Protein AF-A0A0K8W371-F1 (afdb_monomer_lite)

Organism: Bactrocera latifrons (NCBI:txid174628)

Radius of gyration: 23.88 Å; chains: 1; bounding box: 62×44×71 Å

Structure (mmCIF, N/CA/C/O backbone):
data_AF-A0A0K8W371-F1
#
_entry.id   AF-A0A0K8W371-F1
#
loop_
_atom_site.group_PDB
_atom_site.id
_atom_site.type_symbol
_atom_site.label_atom_id
_atom_site.label_alt_id
_atom_site.label_comp_id
_atom_site.label_asym_id
_atom_site.label_entity_id
_atom_site.label_seq_id
_atom_site.pdbx_PDB_ins_code
_atom_site.Cartn_x
_atom_site.Cartn_y
_atom_site.Cartn_z
_atom_site.occupancy
_atom_site.B_iso_or_equiv
_atom_site.auth_seq_id
_atom_site.auth_comp_id
_atom_site.auth_asym_id
_atom_site.auth_atom_id
_atom_site.pdbx_PDB_model_num
ATOM 1 N N . MET A 1 1 ? -18.571 3.397 -15.428 1.00 27.30 1 MET A N 1
ATOM 2 C CA . MET A 1 1 ? -18.554 1.939 -15.175 1.00 27.30 1 MET A CA 1
ATOM 3 C C . MET A 1 1 ? -18.492 1.695 -13.673 1.00 27.30 1 MET A C 1
ATOM 5 O O . MET A 1 1 ? -17.439 1.838 -13.066 1.00 27.30 1 MET A O 1
ATOM 9 N N . ALA A 1 2 ? -19.648 1.418 -13.071 1.00 28.61 2 ALA A N 1
ATOM 10 C CA . ALA A 1 2 ? -19.851 1.257 -11.632 1.00 28.61 2 ALA A CA 1
ATOM 11 C C . ALA A 1 2 ? -19.547 -0.184 -11.177 1.00 28.61 2 ALA A C 1
ATOM 13 O O . ALA A 1 2 ? -20.441 -0.927 -10.785 1.00 28.61 2 ALA A O 1
ATOM 14 N N . ALA A 1 3 ? -18.279 -0.590 -11.252 1.00 31.94 3 ALA A N 1
ATOM 15 C CA . ALA A 1 3 ? -17.817 -1.897 -10.788 1.00 31.94 3 ALA A CA 1
ATOM 16 C C . ALA A 1 3 ? -16.758 -1.704 -9.698 1.00 31.94 3 ALA A C 1
ATOM 18 O O . ALA A 1 3 ? -15.566 -1.605 -9.974 1.00 31.94 3 ALA A O 1
ATOM 19 N N . GLY A 1 4 ? -17.209 -1.613 -8.446 1.00 33.97 4 GLY A N 1
ATOM 20 C CA . GLY A 1 4 ? -16.297 -1.485 -7.314 1.00 33.97 4 GLY A CA 1
ATOM 21 C C . GLY A 1 4 ? -16.951 -1.077 -6.001 1.00 33.97 4 GLY A C 1
ATOM 22 O O . GLY A 1 4 ? -16.475 -0.146 -5.365 1.00 33.97 4 GLY A O 1
ATOM 23 N N . ARG A 1 5 ? -18.011 -1.762 -5.543 1.00 39.91 5 ARG A N 1
ATOM 24 C CA . ARG A 1 5 ? -18.272 -1.755 -4.091 1.00 39.91 5 ARG A CA 1
ATOM 25 C C . ARG A 1 5 ? -17.060 -2.428 -3.441 1.00 39.91 5 ARG A C 1
ATOM 27 O O . ARG A 1 5 ? -16.762 -3.579 -3.791 1.00 39.91 5 ARG A O 1
ATOM 34 N N . SER A 1 6 ? -16.327 -1.710 -2.586 1.00 56.12 6 SER A N 1
ATOM 35 C CA . SER A 1 6 ? -15.177 -2.266 -1.868 1.00 56.12 6 SER A CA 1
ATOM 36 C C . SER A 1 6 ? -15.594 -3.562 -1.162 1.00 56.12 6 SER A C 1
ATOM 38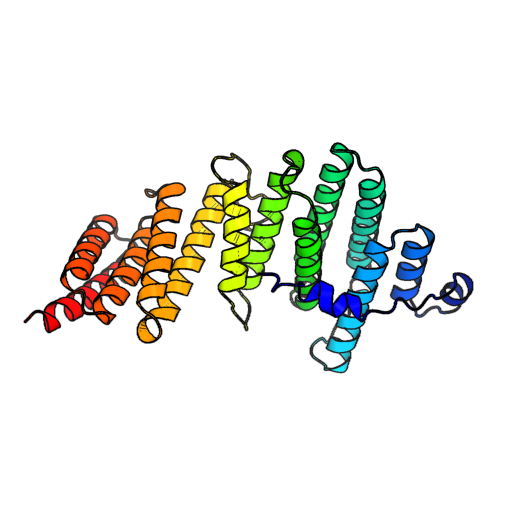 O O . SER A 1 6 ? -16.759 -3.745 -0.804 1.00 56.12 6 SER A O 1
ATOM 40 N N . TYR A 1 7 ? -14.678 -4.523 -1.063 1.00 52.94 7 TYR A N 1
ATOM 41 C CA . TYR A 1 7 ? -14.936 -5.820 -0.426 1.00 52.94 7 TYR A CA 1
ATOM 42 C C . TYR A 1 7 ? -15.496 -5.642 0.997 1.00 52.94 7 TYR A C 1
ATOM 44 O O . TYR A 1 7 ? -16.513 -6.243 1.328 1.00 52.94 7 TYR A O 1
ATOM 52 N N . LEU A 1 8 ? -14.936 -4.695 1.755 1.00 51.19 8 LEU A N 1
ATOM 53 C CA . LEU A 1 8 ? -15.447 -4.259 3.055 1.00 51.19 8 LEU A CA 1
ATOM 54 C C . LEU A 1 8 ? -16.883 -3.743 2.997 1.00 51.19 8 LEU A C 1
ATOM 56 O O . LEU A 1 8 ? -17.720 -4.244 3.733 1.00 51.19 8 LEU A O 1
ATOM 60 N N . LYS A 1 9 ? -17.222 -2.825 2.081 1.00 53.97 9 LYS A N 1
ATOM 61 C CA . LYS A 1 9 ? -18.610 -2.348 1.916 1.00 53.97 9 LYS A CA 1
ATOM 62 C C . LYS A 1 9 ? -19.600 -3.473 1.608 1.00 53.97 9 LYS A C 1
ATOM 64 O O . LYS A 1 9 ? -20.775 -3.343 1.930 1.00 53.97 9 LYS A O 1
ATOM 69 N N . ARG A 1 10 ? -19.157 -4.552 0.952 1.00 58.44 10 ARG A N 1
ATOM 70 C CA . ARG A 1 10 ? -19.988 -5.738 0.689 1.00 58.44 10 ARG A CA 1
ATOM 71 C C . ARG A 1 10 ? -20.135 -6.633 1.914 1.00 58.44 10 ARG A C 1
ATOM 73 O O . ARG A 1 10 ? -21.238 -7.105 2.147 1.00 58.44 10 ARG A O 1
ATOM 80 N N . ILE A 1 11 ? -19.073 -6.834 2.692 1.00 55.97 11 ILE A N 1
ATOM 81 C CA . ILE A 1 11 ? -19.144 -7.639 3.919 1.00 55.97 11 ILE A CA 1
ATOM 82 C C . ILE A 1 11 ? -19.924 -6.908 5.007 1.00 55.97 11 ILE A C 1
ATOM 84 O O . ILE A 1 11 ? -20.834 -7.480 5.589 1.00 55.97 11 ILE A O 1
ATOM 88 N N . MET A 1 12 ? -19.651 -5.620 5.210 1.00 52.22 12 MET A N 1
ATOM 89 C CA . MET A 1 12 ? -20.368 -4.782 6.172 1.00 52.22 12 MET A CA 1
ATOM 90 C C . MET A 1 12 ? -21.857 -4.616 5.849 1.00 52.22 12 MET A C 1
ATOM 92 O O . MET A 1 12 ? -22.620 -4.243 6.729 1.00 52.22 12 MET A O 1
ATOM 96 N N . ALA A 1 13 ? -22.286 -4.872 4.608 1.00 50.56 13 ALA A N 1
ATOM 97 C CA . ALA A 1 13 ? -23.703 -4.865 4.247 1.00 50.56 13 ALA A CA 1
ATOM 98 C C . ALA A 1 13 ? -24.471 -6.088 4.785 1.00 50.56 13 ALA A C 1
ATOM 100 O O . ALA A 1 13 ? -25.695 -6.048 4.806 1.00 50.56 13 ALA A O 1
ATOM 101 N N . GLY A 1 14 ? -23.766 -7.150 5.195 1.00 44.97 14 GLY A N 1
ATOM 102 C CA . GLY A 1 14 ? -24.330 -8.333 5.852 1.00 44.97 14 GLY A CA 1
ATOM 103 C C . GLY A 1 14 ? -23.980 -8.443 7.339 1.00 44.97 14 GLY A C 1
ATOM 104 O O . GLY A 1 14 ? -24.267 -9.472 7.939 1.00 44.97 14 GLY A O 1
ATOM 105 N N . VAL A 1 15 ? -23.338 -7.423 7.922 1.00 45.19 15 VAL A N 1
ATOM 106 C CA . VAL A 1 15 ? -23.138 -7.331 9.375 1.00 45.19 15 VAL A CA 1
ATOM 107 C C . VAL A 1 15 ? -24.387 -6.670 9.952 1.00 45.19 15 VAL A C 1
ATOM 109 O O . VAL A 1 15 ? -24.558 -5.453 9.848 1.00 45.19 15 VAL A O 1
ATOM 112 N N . GLU A 1 16 ? -25.290 -7.483 10.491 1.00 40.91 16 GLU A N 1
ATOM 113 C CA . GLU A 1 16 ? -26.382 -6.998 11.331 1.00 40.91 16 GLU A CA 1
ATOM 114 C C . GLU A 1 16 ? -25.801 -6.662 12.703 1.00 40.91 16 GLU A C 1
ATOM 116 O O . GLU A 1 16 ? -25.202 -7.520 13.344 1.00 40.91 16 GLU A O 1
ATOM 121 N N . ILE A 1 17 ? -25.941 -5.399 13.120 1.00 42.75 17 ILE A N 1
ATOM 122 C CA . ILE A 1 17 ? -25.607 -5.009 14.489 1.00 42.75 17 ILE A CA 1
ATOM 123 C C . ILE A 1 17 ? -26.724 -5.548 15.367 1.00 42.75 17 ILE A C 1
ATOM 125 O O . ILE A 1 17 ? -27.808 -4.956 15.417 1.00 42.75 17 ILE A O 1
ATOM 129 N N . ASP A 1 18 ? -26.476 -6.652 16.060 1.00 42.47 18 ASP A N 1
ATOM 130 C CA . ASP A 1 18 ? -27.419 -7.126 17.062 1.00 42.47 18 ASP A CA 1
ATOM 131 C C . ASP A 1 18 ? -27.450 -6.117 18.218 1.00 42.47 18 ASP A C 1
ATOM 133 O O . ASP A 1 18 ? -26.491 -5.919 18.970 1.00 42.47 18 ASP A O 1
ATOM 137 N N . HIS A 1 19 ? -28.578 -5.416 18.339 1.00 39.28 19 HIS A N 1
ATOM 138 C CA . HIS A 1 19 ? -28.808 -4.437 19.390 1.00 39.28 19 HIS A CA 1
ATOM 139 C C . HIS A 1 19 ? -28.962 -5.137 20.744 1.00 39.28 19 HIS A C 1
ATOM 141 O O . HIS A 1 19 ? -30.062 -5.512 21.147 1.00 39.28 19 HIS A O 1
ATOM 147 N N . MET A 1 20 ? -27.868 -5.261 21.492 1.00 36.62 20 MET A N 1
ATOM 148 C CA . MET A 1 20 ? -27.936 -5.611 22.907 1.00 36.62 20 MET A CA 1
ATOM 149 C C . MET A 1 20 ? -28.223 -4.367 23.752 1.00 36.62 20 MET A C 1
ATOM 151 O O . MET A 1 20 ? -27.572 -3.329 23.632 1.00 36.62 20 MET A O 1
ATOM 155 N N . THR A 1 21 ? -29.216 -4.464 24.632 1.00 41.75 21 THR A N 1
ATOM 156 C CA . THR A 1 21 ? -29.550 -3.382 25.568 1.00 41.75 21 THR A CA 1
ATOM 157 C C . THR A 1 21 ? -28.470 -3.238 26.647 1.00 41.75 21 THR A C 1
ATOM 159 O O . THR A 1 21 ? -27.865 -4.220 27.080 1.00 41.75 21 THR A O 1
ATOM 162 N N . LEU A 1 22 ? -28.270 -2.014 27.153 1.00 39.16 22 LEU A N 1
ATOM 163 C CA . LEU A 1 22 ? -27.292 -1.673 28.206 1.00 39.16 22 LEU A CA 1
ATOM 164 C C . LEU A 1 22 ? -27.401 -2.570 29.463 1.00 39.16 22 LEU A C 1
ATOM 166 O O . LEU A 1 22 ? -26.441 -2.753 30.209 1.00 39.16 22 LEU A O 1
ATOM 170 N N . THR A 1 23 ? -28.589 -3.125 29.706 1.00 41.75 23 THR A N 1
ATOM 171 C CA . THR A 1 23 ? -28.909 -4.015 30.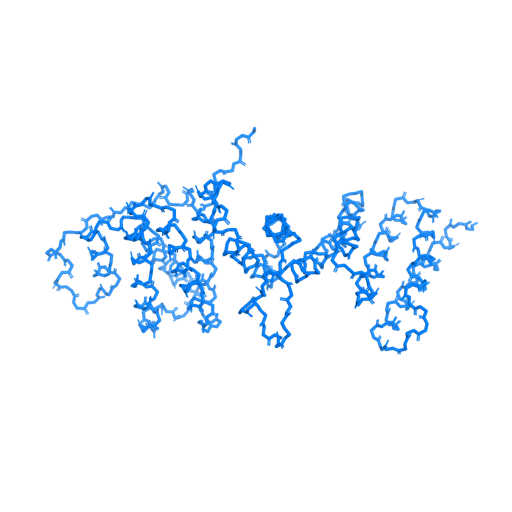829 1.00 41.75 23 THR A CA 1
ATOM 172 C C . THR A 1 23 ? -28.401 -5.444 30.618 1.00 41.75 23 THR A C 1
ATOM 174 O O . THR A 1 23 ? -28.095 -6.128 31.594 1.00 41.75 23 THR A O 1
ATOM 177 N N . GLN A 1 24 ? -28.294 -5.896 29.366 1.00 42.38 24 GLN A N 1
ATOM 178 C CA . GLN A 1 24 ? -27.771 -7.216 29.000 1.00 42.38 24 GLN A CA 1
ATOM 179 C C . GLN A 1 24 ? -26.237 -7.233 29.078 1.00 42.38 24 GLN A C 1
ATOM 181 O O . GLN A 1 24 ? -25.680 -8.134 29.697 1.00 42.38 24 GLN A O 1
ATOM 186 N N . ALA A 1 25 ? -25.572 -6.168 28.615 1.00 41.94 25 ALA A N 1
ATOM 187 C CA . ALA A 1 25 ? -24.108 -6.033 28.640 1.00 41.94 25 ALA A CA 1
ATOM 188 C C . ALA A 1 25 ? -23.485 -5.962 30.053 1.00 41.94 25 ALA A C 1
ATOM 190 O O . ALA A 1 25 ? -22.296 -6.209 30.232 1.00 41.94 25 ALA A O 1
ATOM 191 N N . LYS A 1 26 ? -24.273 -5.618 31.083 1.00 42.12 26 LYS A N 1
ATOM 192 C CA . LYS A 1 26 ? -23.803 -5.499 32.478 1.00 42.12 26 LYS A CA 1
ATOM 193 C C . LYS A 1 26 ? -23.801 -6.820 33.261 1.00 42.12 26 LYS A C 1
ATOM 195 O O . LYS A 1 26 ? -23.332 -6.828 34.396 1.00 42.12 26 LYS A O 1
ATOM 200 N N . ARG A 1 27 ? -24.354 -7.913 32.717 1.00 41.41 27 ARG A N 1
ATOM 201 C CA . ARG A 1 27 ? -24.611 -9.156 33.477 1.00 41.41 27 ARG A CA 1
ATOM 202 C C . ARG A 1 27 ? -23.575 -10.268 33.266 1.00 41.41 27 ARG A C 1
ATOM 204 O O . ARG A 1 27 ? -23.561 -11.205 34.060 1.00 41.41 27 ARG A O 1
ATOM 211 N N . GLY A 1 28 ? -22.690 -10.167 32.273 1.00 41.59 28 GLY A N 1
ATOM 212 C CA . GLY A 1 28 ? -21.680 -11.188 31.978 1.00 41.59 28 GLY A CA 1
ATOM 213 C C . GLY A 1 28 ? -20.246 -10.722 32.240 1.00 41.59 28 GLY A C 1
ATOM 214 O O . GLY A 1 28 ? -19.685 -9.941 31.479 1.00 41.59 28 GLY A O 1
ATOM 215 N N . HIS A 1 29 ? -19.569 -11.282 33.248 1.00 41.16 29 HIS A N 1
ATOM 216 C CA . HIS A 1 29 ? -18.115 -11.125 33.456 1.00 41.16 29 HIS A CA 1
ATOM 217 C C . HIS A 1 29 ? -17.243 -11.819 32.367 1.00 41.16 29 HIS A C 1
ATOM 219 O O . HIS A 1 29 ? -16.083 -12.145 32.612 1.00 41.16 29 HIS A O 1
ATOM 225 N N . HIS A 1 30 ? -17.774 -12.046 31.158 1.00 47.75 30 HIS A N 1
ATOM 226 C CA . HIS A 1 30 ? -17.126 -12.752 30.041 1.00 47.75 30 HIS A CA 1
ATOM 227 C C . HIS A 1 30 ? -17.022 -11.940 28.737 1.00 47.75 30 HIS A C 1
ATOM 229 O O . HIS A 1 30 ? -16.524 -12.443 27.733 1.00 47.75 30 HIS A O 1
ATOM 235 N N . GLU A 1 31 ? -17.452 -10.680 28.717 1.00 70.44 31 GLU A N 1
ATOM 236 C CA . GLU A 1 31 ? -17.869 -10.056 27.457 1.00 70.44 31 GLU A CA 1
ATOM 237 C C . GLU A 1 31 ? -17.147 -8.731 27.171 1.00 70.44 31 GLU A C 1
ATOM 239 O O . GLU A 1 31 ? -17.780 -7.726 26.865 1.00 70.44 31 GLU A O 1
ATOM 244 N N . LEU A 1 32 ? -15.805 -8.705 27.238 1.00 77.00 32 LEU A N 1
ATOM 245 C CA . LEU A 1 32 ? -15.022 -7.487 26.951 1.00 77.00 32 LEU A CA 1
ATOM 246 C C . LEU A 1 32 ? -15.431 -6.843 25.617 1.00 77.00 32 LEU A C 1
ATOM 248 O O . LEU A 1 32 ? -15.651 -5.639 25.566 1.00 77.00 32 LEU A O 1
ATOM 252 N N . TYR A 1 33 ? -15.570 -7.629 24.546 1.00 83.69 33 TYR A N 1
ATOM 253 C CA . TYR A 1 33 ? -15.990 -7.091 23.253 1.00 83.69 33 TYR A CA 1
ATOM 254 C C . TYR A 1 33 ? -17.424 -6.555 23.263 1.00 83.69 33 TYR A C 1
ATOM 256 O O . TYR A 1 33 ? -17.664 -5.497 22.694 1.00 83.69 33 TYR A O 1
ATOM 264 N N . GLN A 1 34 ? -18.373 -7.223 23.924 1.00 81.44 34 GLN A N 1
ATOM 265 C CA . GLN A 1 34 ? -19.757 -6.737 23.943 1.00 81.44 34 GLN A CA 1
ATOM 266 C C . GLN A 1 34 ? -19.914 -5.500 24.834 1.00 81.44 34 GLN A C 1
ATOM 268 O O . GLN A 1 34 ? -20.692 -4.608 24.501 1.00 81.44 34 GLN A O 1
ATOM 273 N N . ALA A 1 35 ? -19.149 -5.405 25.925 1.00 82.31 35 ALA A N 1
ATOM 274 C CA . ALA A 1 35 ? -19.091 -4.213 26.765 1.00 82.31 35 ALA A CA 1
ATOM 275 C C . ALA A 1 35 ? -18.567 -3.005 25.971 1.00 82.31 35 ALA A C 1
ATOM 277 O O . ALA A 1 35 ? -19.217 -1.963 25.949 1.00 82.31 35 ALA A O 1
ATOM 278 N N . LEU A 1 36 ? -17.451 -3.179 25.251 1.00 85.31 36 LEU A N 1
ATOM 279 C CA . LEU A 1 36 ? -16.878 -2.143 24.384 1.00 85.31 36 LEU A CA 1
ATOM 280 C C . LEU A 1 36 ? -17.832 -1.755 23.242 1.00 85.31 36 LEU A C 1
ATOM 282 O O . LEU A 1 36 ? -18.015 -0.576 22.956 1.00 85.31 36 LEU A O 1
ATOM 286 N N . LEU A 1 37 ? -18.495 -2.727 22.611 1.00 87.31 37 LEU A N 1
ATOM 287 C CA . LEU A 1 37 ? -19.481 -2.451 21.563 1.00 87.31 37 LEU A CA 1
ATOM 288 C C . LEU A 1 37 ? -20.683 -1.660 22.106 1.00 87.31 37 LEU A C 1
ATOM 290 O O . LEU A 1 37 ? -21.123 -0.692 21.487 1.00 87.31 37 LEU A O 1
ATOM 294 N N . SER A 1 38 ? -21.186 -2.038 23.284 1.00 82.00 38 SER A N 1
ATOM 295 C CA . SER A 1 38 ? -22.310 -1.359 23.941 1.00 82.00 38 SER A CA 1
ATOM 296 C C . SER A 1 38 ? -21.969 0.084 24.308 1.00 82.00 38 SER A C 1
ATOM 298 O O . SER A 1 38 ? -22.810 0.971 24.167 1.00 82.00 38 SER A O 1
ATOM 300 N N . GLU A 1 39 ? -20.738 0.331 24.751 1.00 86.06 39 GLU A N 1
ATOM 301 C CA . GLU A 1 39 ? -20.244 1.670 25.061 1.00 86.06 39 GLU A CA 1
ATOM 302 C C . GLU A 1 39 ? -20.171 2.553 23.803 1.00 86.06 39 GLU A C 1
ATOM 304 O O . GLU A 1 39 ? -20.701 3.665 23.820 1.00 86.06 39 GLU A O 1
ATOM 309 N N . LEU A 1 40 ? -19.644 2.047 22.678 1.00 88.75 40 LEU A N 1
ATOM 310 C CA . LEU A 1 40 ? -19.653 2.783 21.401 1.00 88.75 40 LEU A CA 1
ATOM 311 C C . LEU A 1 40 ? -21.070 3.158 20.967 1.00 88.75 40 LEU A C 1
ATOM 313 O O . LEU A 1 40 ? -21.302 4.290 20.542 1.00 88.75 40 LEU A O 1
ATOM 317 N N . CYS A 1 41 ? -22.019 2.230 21.084 1.00 86.12 41 CYS A N 1
ATOM 318 C CA . CYS A 1 41 ? -23.419 2.485 20.758 1.00 86.12 41 CYS A CA 1
ATOM 319 C C . CYS A 1 41 ? -24.033 3.550 21.678 1.00 86.12 41 CYS A C 1
ATOM 321 O O . CYS A 1 41 ? -24.728 4.443 21.193 1.00 86.12 41 CYS A O 1
ATOM 323 N N . PHE A 1 42 ? -23.752 3.497 22.984 1.00 83.06 42 PHE A N 1
ATOM 324 C CA . PHE A 1 42 ? -24.250 4.475 23.955 1.00 83.06 42 PHE A CA 1
ATOM 325 C C . PHE A 1 42 ? -23.701 5.886 23.699 1.00 83.06 42 PHE A C 1
ATOM 327 O O . PHE A 1 42 ? -24.448 6.861 23.750 1.00 83.06 42 PHE A O 1
ATOM 334 N N . GLU A 1 43 ? -22.422 6.002 23.341 1.00 84.50 43 GLU A N 1
ATOM 335 C CA . GLU A 1 43 ? -21.794 7.271 22.946 1.00 84.50 43 GLU A CA 1
ATOM 336 C C . GLU A 1 43 ? -22.157 7.705 21.503 1.00 84.50 43 GLU A C 1
ATOM 338 O O . GLU A 1 43 ? -21.685 8.724 20.982 1.00 84.50 43 GLU A O 1
ATOM 343 N N . GLY A 1 44 ? -23.007 6.932 20.820 1.00 85.56 44 GLY A N 1
ATOM 344 C CA . GLY A 1 44 ? -23.470 7.185 19.458 1.00 85.56 44 GLY A CA 1
ATOM 345 C C . GLY A 1 44 ? -22.384 7.028 18.389 1.00 85.56 44 GLY A C 1
ATOM 346 O O . GLY A 1 44 ? -22.521 7.580 17.294 1.00 85.56 44 GLY A O 1
ATOM 347 N N . CYS A 1 45 ? -21.271 6.359 18.683 1.00 89.94 45 CYS A N 1
ATOM 348 C CA . CYS A 1 45 ? -20.157 6.074 17.771 1.00 89.94 45 CYS A CA 1
ATOM 349 C C . CYS A 1 45 ? -20.458 4.847 16.896 1.00 89.94 45 CYS A C 1
ATOM 351 O O . CYS A 1 45 ? -19.808 3.803 16.976 1.00 89.94 45 CYS A O 1
ATOM 353 N N . MET A 1 46 ? -21.497 4.970 16.066 1.00 89.38 46 MET A N 1
ATOM 354 C CA . MET A 1 46 ? -22.041 3.862 15.275 1.00 89.38 46 MET A CA 1
ATOM 355 C C . MET A 1 46 ? -21.090 3.380 14.176 1.00 89.38 46 MET A C 1
ATOM 357 O O . MET A 1 46 ? -21.168 2.223 13.763 1.00 89.38 46 MET A O 1
ATOM 361 N N . THR A 1 47 ? -20.205 4.243 13.672 1.00 88.31 47 THR A N 1
ATOM 362 C CA . THR A 1 47 ? -19.248 3.860 12.623 1.00 88.31 47 THR A CA 1
ATOM 363 C C . THR A 1 47 ? -18.173 2.948 13.206 1.00 88.31 47 THR A C 1
ATOM 365 O O . THR A 1 47 ? -17.911 1.874 12.663 1.00 88.31 47 THR A O 1
ATOM 368 N N . CYS A 1 48 ? -17.593 3.340 14.340 1.00 90.31 48 CYS A N 1
ATOM 369 C CA . CYS A 1 48 ? -16.649 2.529 15.095 1.00 90.31 48 CYS A CA 1
ATOM 370 C C . CYS A 1 48 ? -17.300 1.238 15.570 1.00 90.31 48 CYS A C 1
ATOM 372 O O . CYS A 1 48 ? -16.673 0.196 15.431 1.00 90.31 48 CYS A O 1
ATOM 374 N N . ALA A 1 49 ? -18.549 1.279 16.052 1.00 88.12 49 ALA A N 1
ATOM 375 C CA . ALA A 1 49 ? -19.273 0.080 16.472 1.00 88.12 49 ALA A CA 1
ATOM 376 C C . ALA A 1 49 ? -19.345 -0.961 15.341 1.00 88.12 49 ALA A C 1
ATOM 378 O O . ALA A 1 49 ? -18.923 -2.098 15.530 1.00 88.12 49 ALA A O 1
ATOM 379 N N . LYS A 1 50 ? -19.753 -0.547 14.132 1.00 89.31 50 LYS A N 1
ATOM 380 C CA . LYS A 1 50 ? -19.810 -1.426 12.947 1.00 89.31 50 LYS A CA 1
ATOM 381 C C . LYS A 1 50 ? -18.460 -2.037 12.586 1.00 89.31 50 LYS A C 1
ATOM 383 O O . LYS A 1 50 ? -18.367 -3.228 12.302 1.00 89.31 50 LYS A O 1
ATOM 388 N N . TYR A 1 51 ? -17.408 -1.221 12.552 1.00 91.12 51 TYR A N 1
ATOM 389 C CA . TYR A 1 51 ? -16.066 -1.708 12.227 1.00 91.12 51 TYR A CA 1
ATOM 390 C C . TYR A 1 51 ? -15.497 -2.615 13.322 1.00 91.12 51 TYR A C 1
ATOM 392 O O . TYR A 1 51 ? -14.804 -3.583 13.017 1.00 91.12 51 TYR A O 1
ATOM 400 N N . PHE A 1 52 ? -15.799 -2.323 14.585 1.00 91.19 52 PHE A N 1
ATOM 401 C CA . PHE A 1 52 ? -15.388 -3.135 15.721 1.00 91.19 52 PHE A CA 1
ATOM 402 C C . PHE A 1 52 ? -16.075 -4.501 15.704 1.00 91.19 52 PHE A C 1
ATOM 404 O O . PHE A 1 52 ? -15.405 -5.523 15.825 1.00 91.19 52 PHE A O 1
ATOM 411 N N . GLU A 1 53 ? -17.383 -4.532 15.467 1.00 87.75 53 GLU A N 1
ATOM 412 C CA . GLU A 1 53 ? -18.145 -5.767 15.301 1.00 87.75 53 GLU A CA 1
ATOM 413 C C . GLU A 1 53 ? -17.627 -6.601 14.126 1.00 87.75 53 GLU A C 1
ATOM 415 O O . GLU A 1 53 ? -17.357 -7.787 14.295 1.00 87.75 53 GLU A O 1
ATOM 420 N N . TYR A 1 54 ? -17.356 -5.972 12.977 1.00 89.19 54 TYR A N 1
ATOM 421 C CA . TYR A 1 54 ? -16.705 -6.638 11.847 1.00 89.19 54 TYR A CA 1
ATOM 422 C C . TYR A 1 54 ? -15.385 -7.325 12.254 1.00 89.19 54 TYR A C 1
ATOM 424 O O . TYR A 1 54 ? -15.174 -8.491 11.917 1.00 89.19 54 TYR A O 1
ATOM 432 N N . LEU A 1 55 ? -14.516 -6.645 13.014 1.00 91.31 55 LEU A N 1
ATOM 433 C CA . LEU A 1 55 ? -13.246 -7.219 13.482 1.00 91.31 55 LEU A CA 1
ATOM 434 C C . LEU A 1 55 ? -13.459 -8.396 14.444 1.00 91.31 55 LEU A C 1
ATOM 436 O O . LEU A 1 55 ? -12.708 -9.370 14.391 1.00 91.31 55 LEU A O 1
ATOM 440 N N . VAL A 1 56 ? -14.480 -8.331 15.302 1.00 88.94 56 VAL A N 1
ATOM 441 C CA . VAL A 1 56 ? -14.848 -9.426 16.213 1.00 88.94 56 VAL A CA 1
ATOM 442 C C . VAL A 1 56 ? -15.382 -10.630 15.432 1.00 88.94 56 VAL A C 1
ATOM 444 O O . VAL A 1 56 ? -14.981 -11.764 15.704 1.00 88.94 56 VAL A O 1
ATOM 447 N N . CYS A 1 57 ? -16.242 -10.409 14.436 1.00 88.19 57 CYS A N 1
ATOM 448 C CA . CYS A 1 57 ? -16.745 -11.460 13.552 1.00 88.19 57 CYS A CA 1
ATOM 449 C C . CYS A 1 57 ? -15.610 -12.131 12.768 1.00 88.19 57 CYS A C 1
ATOM 451 O O . CYS A 1 57 ? -15.545 -13.360 12.717 1.00 88.19 57 CYS A O 1
ATOM 453 N N . GLU A 1 58 ? -14.689 -11.344 12.206 1.00 88.31 58 GLU A N 1
ATOM 454 C CA . GLU A 1 58 ? -13.524 -11.868 11.489 1.00 88.31 58 GLU A CA 1
ATOM 455 C C . GLU A 1 58 ? -12.597 -12.664 12.420 1.00 88.31 58 GLU A C 1
ATOM 457 O O . GLU A 1 58 ? -12.170 -13.764 12.064 1.00 88.31 58 GLU A O 1
ATOM 462 N N . GLU A 1 59 ? -12.343 -12.178 13.639 1.00 91.44 59 GLU A N 1
ATOM 463 C CA . GLU A 1 59 ? -11.582 -12.923 14.647 1.00 91.44 59 GLU A CA 1
ATOM 464 C C . GLU A 1 59 ? -12.229 -14.275 14.963 1.00 91.44 59 GLU A C 1
ATOM 466 O O . GLU A 1 59 ? -11.544 -15.299 15.005 1.00 91.44 59 GLU A O 1
ATOM 471 N N . ASN A 1 60 ? -13.544 -14.282 15.193 1.00 88.69 60 ASN A N 1
ATOM 472 C CA . ASN A 1 60 ? -14.289 -15.495 15.512 1.00 88.69 60 ASN A CA 1
ATOM 473 C C . ASN A 1 60 ? -14.208 -16.512 14.370 1.00 88.69 60 ASN A C 1
ATOM 475 O O . ASN A 1 60 ? -13.932 -17.682 14.633 1.00 88.69 60 ASN A O 1
ATOM 479 N N . ALA A 1 61 ? -14.375 -16.074 13.120 1.00 88.56 61 ALA A N 1
ATOM 480 C CA . ALA A 1 61 ? -14.237 -16.936 11.949 1.00 88.56 61 ALA A CA 1
ATOM 481 C C . ALA A 1 61 ? -12.820 -17.525 11.847 1.00 88.56 61 ALA A C 1
ATOM 483 O O . ALA A 1 61 ? -12.653 -18.743 11.808 1.00 88.56 61 ALA A O 1
ATOM 484 N N . LEU A 1 62 ? -11.784 -16.680 11.916 1.00 90.56 62 LEU A N 1
ATOM 485 C CA . LEU A 1 62 ? -10.387 -17.119 11.838 1.00 90.56 62 LEU A CA 1
ATOM 486 C C . LEU A 1 62 ? -9.995 -18.063 12.981 1.00 90.56 62 LEU A C 1
ATOM 488 O O . LEU A 1 62 ? -9.153 -18.947 12.797 1.00 90.56 62 LEU A O 1
ATOM 492 N N . PHE A 1 63 ? -10.560 -17.864 14.172 1.00 89.38 63 PHE A N 1
ATOM 493 C CA . PHE A 1 63 ? -10.310 -18.719 15.327 1.00 89.38 63 PHE A CA 1
ATOM 494 C C . PHE A 1 63 ? -10.996 -20.080 15.173 1.00 89.38 63 PHE A C 1
ATOM 496 O O . PHE A 1 63 ? -10.363 -21.109 15.413 1.00 89.38 63 PHE A O 1
ATOM 503 N N . ASN A 1 64 ? -12.255 -20.093 14.730 1.00 90.19 64 ASN A N 1
ATOM 504 C CA . ASN A 1 64 ? -13.019 -21.319 14.490 1.00 90.19 64 ASN A CA 1
ATOM 505 C C . ASN A 1 64 ? -12.377 -22.174 13.386 1.00 90.19 64 ASN A C 1
ATOM 507 O O . ASN A 1 64 ? -12.222 -23.384 13.555 1.00 90.19 64 ASN A O 1
ATOM 511 N N . ASP A 1 65 ? -11.889 -21.527 12.327 1.00 91.81 65 ASP A N 1
ATOM 512 C CA . ASP A 1 65 ? -11.161 -22.161 11.222 1.00 91.81 65 ASP A CA 1
ATOM 513 C C . ASP A 1 65 ? -9.699 -22.505 11.573 1.00 91.81 65 ASP A C 1
ATOM 515 O O . ASP A 1 65 ? -8.955 -23.039 10.748 1.00 91.81 65 ASP A O 1
ATOM 519 N N . LYS A 1 66 ? -9.261 -22.219 12.809 1.00 90.06 66 LYS A N 1
ATOM 520 C CA . LYS A 1 66 ? -7.907 -22.483 13.334 1.00 90.06 66 LYS A CA 1
ATOM 521 C C . LYS A 1 66 ? -6.780 -21.771 12.570 1.00 90.06 66 LYS A C 1
ATOM 523 O O . LYS A 1 66 ? -5.615 -22.162 12.690 1.00 90.06 66 LYS A O 1
ATOM 528 N N . PHE A 1 67 ? -7.086 -20.698 11.839 1.00 87.38 67 PHE A N 1
ATOM 529 C CA . PHE A 1 67 ? -6.081 -19.830 11.213 1.00 87.38 67 PHE A CA 1
ATOM 530 C C . PHE A 1 67 ? -5.304 -19.006 12.242 1.00 87.38 67 PHE A C 1
ATOM 532 O O . PHE A 1 67 ? -4.135 -18.683 12.019 1.00 87.38 67 PHE A O 1
ATOM 539 N N . ILE A 1 68 ? -5.928 -18.686 13.379 1.00 89.62 68 ILE A N 1
ATOM 540 C CA . ILE A 1 68 ? -5.298 -17.951 14.479 1.00 89.62 68 ILE A CA 1
ATOM 541 C C . ILE A 1 68 ? -5.365 -18.754 15.779 1.00 89.62 68 ILE A C 1
ATOM 543 O O . ILE A 1 68 ? -6.313 -19.487 16.036 1.00 89.62 68 ILE A O 1
ATOM 547 N N . LYS A 1 69 ? -4.338 -18.602 16.622 1.00 88.12 69 LYS A N 1
ATOM 548 C CA . LYS A 1 69 ? -4.253 -19.254 17.946 1.00 88.12 69 LYS A CA 1
ATOM 549 C C . LYS A 1 69 ? -4.480 -18.291 19.110 1.00 88.12 69 LYS A C 1
ATOM 551 O O . LYS A 1 69 ? -4.719 -18.724 20.231 1.00 88.12 69 LYS A O 1
ATOM 556 N N . LYS A 1 70 ? -4.341 -16.987 18.860 1.00 88.56 70 LYS A N 1
ATOM 557 C CA . LYS A 1 70 ? -4.437 -15.920 19.858 1.00 88.56 70 LYS A CA 1
ATOM 558 C C . LYS A 1 70 ? -5.450 -14.891 19.385 1.00 88.56 70 LYS A C 1
ATOM 560 O O . LYS A 1 70 ? -5.440 -14.518 18.216 1.00 88.56 70 LYS A O 1
ATOM 565 N N . ARG A 1 71 ? -6.278 -14.439 20.318 1.00 88.88 71 ARG A N 1
ATOM 566 C CA . ARG A 1 71 ? -7.286 -13.397 20.122 1.00 88.88 71 ARG A CA 1
ATOM 567 C C . ARG A 1 71 ? -6.779 -12.054 20.649 1.00 88.88 71 ARG A C 1
ATOM 569 O O . ARG A 1 71 ? -5.918 -12.028 21.530 1.00 88.88 71 ARG A O 1
ATOM 576 N N . MET A 1 72 ? -7.299 -10.949 20.132 1.00 87.75 72 MET A N 1
ATOM 577 C CA . MET A 1 72 ? -6.910 -9.576 20.457 1.00 87.75 72 MET A CA 1
ATOM 578 C C . MET A 1 72 ? -7.130 -9.229 21.923 1.00 87.75 72 MET A C 1
ATOM 580 O O . MET A 1 72 ? -6.338 -8.479 22.486 1.00 87.75 72 MET A O 1
ATOM 584 N N . TRP A 1 73 ? -8.117 -9.826 22.592 1.00 85.00 73 TRP A N 1
ATOM 585 C CA . TRP A 1 73 ? -8.293 -9.646 24.037 1.00 85.00 73 TRP A CA 1
ATOM 586 C C . TRP A 1 73 ? -7.094 -10.142 24.870 1.00 85.00 73 TRP A C 1
ATOM 588 O O . TRP A 1 73 ? -6.896 -9.663 25.986 1.00 85.00 73 TRP A O 1
ATOM 598 N N . ALA A 1 74 ? -6.228 -11.010 24.322 1.00 85.88 74 ALA A N 1
ATOM 599 C CA . ALA A 1 74 ? -4.948 -11.368 24.947 1.00 85.88 74 ALA A CA 1
ATOM 600 C C . ALA A 1 74 ? -3.942 -10.195 24.979 1.00 85.88 74 ALA A C 1
ATOM 602 O O . ALA A 1 74 ? -2.970 -10.227 25.733 1.00 85.88 74 ALA A O 1
ATOM 603 N N . LYS A 1 75 ? -4.170 -9.154 24.170 1.00 87.44 75 LYS A N 1
ATOM 604 C CA . LYS A 1 75 ? -3.448 -7.875 24.133 1.00 87.44 75 LYS A CA 1
ATOM 605 C C . LYS A 1 75 ? -4.367 -6.737 24.581 1.00 87.44 75 LYS A C 1
ATOM 607 O O . LYS A 1 75 ? -4.612 -5.773 23.861 1.00 87.44 75 LYS A O 1
ATOM 612 N N . LYS A 1 76 ? -4.906 -6.880 25.798 1.00 82.56 76 LYS A N 1
ATOM 613 C CA . LYS A 1 76 ? -5.919 -5.980 26.371 1.00 82.56 76 LYS A CA 1
ATOM 614 C C . LYS A 1 76 ? -5.497 -4.508 26.349 1.00 82.56 76 LYS A C 1
ATOM 616 O O . LYS A 1 76 ? -6.314 -3.656 26.021 1.00 82.56 76 LYS A O 1
ATOM 621 N N . THR A 1 77 ? -4.243 -4.199 26.675 1.00 85.31 77 THR A N 1
ATOM 622 C CA . THR A 1 77 ? -3.751 -2.814 26.724 1.00 85.31 77 THR A CA 1
ATOM 623 C C . THR A 1 77 ? -3.777 -2.156 25.347 1.00 85.31 77 THR A C 1
ATOM 625 O O . THR A 1 77 ? -4.247 -1.031 25.205 1.00 85.31 77 THR A O 1
ATOM 628 N N . GLU A 1 78 ? -3.287 -2.847 24.323 1.00 88.81 78 GLU A N 1
ATOM 629 C CA . GLU A 1 78 ? -3.261 -2.365 22.945 1.00 88.81 78 GLU A CA 1
ATOM 630 C C . GLU A 1 78 ? -4.676 -2.283 22.360 1.00 88.81 78 GLU A C 1
ATOM 632 O O . GLU A 1 78 ? -5.005 -1.291 21.713 1.00 88.81 78 GLU A O 1
ATOM 637 N N . LEU A 1 79 ? -5.531 -3.268 22.656 1.00 88.56 79 LEU A N 1
ATOM 638 C CA . LEU A 1 79 ? -6.944 -3.274 22.274 1.00 88.56 79 LEU A CA 1
ATOM 639 C C . LEU A 1 79 ? -7.697 -2.062 22.840 1.00 88.56 79 LEU A C 1
ATOM 641 O O . LEU A 1 79 ? -8.379 -1.372 22.088 1.00 88.56 79 LEU A O 1
ATOM 645 N N . LEU A 1 80 ? -7.555 -1.776 24.138 1.00 86.38 80 LEU A N 1
ATOM 646 C CA . LEU A 1 80 ? -8.217 -0.630 24.771 1.00 86.38 80 LEU A CA 1
ATOM 647 C C . LEU A 1 80 ? -7.684 0.706 24.235 1.00 86.38 80 LEU A C 1
ATOM 649 O O . LEU A 1 80 ? -8.461 1.622 23.992 1.00 86.38 80 LEU A O 1
ATOM 653 N N . LYS A 1 81 ? -6.374 0.815 23.974 1.00 89.56 81 LYS A N 1
ATOM 654 C CA . LYS A 1 81 ? -5.795 2.016 23.349 1.00 89.56 81 LYS A CA 1
ATOM 655 C C . LYS A 1 81 ? -6.339 2.250 21.940 1.00 89.56 81 LYS A C 1
ATOM 657 O O . LYS A 1 81 ? -6.687 3.381 21.607 1.00 89.56 81 LYS A O 1
ATOM 662 N N . LEU A 1 82 ? -6.409 1.198 21.121 1.00 92.75 82 LEU A N 1
ATOM 663 C CA . LEU A 1 82 ? -7.004 1.251 19.781 1.00 92.75 82 LEU A CA 1
ATOM 664 C C . LEU A 1 82 ? -8.467 1.679 19.851 1.00 92.75 82 LEU A C 1
ATOM 666 O O . LEU A 1 82 ? -8.873 2.579 19.122 1.00 92.75 82 LEU A O 1
ATOM 670 N N . TYR A 1 83 ? -9.224 1.064 20.755 1.00 91.62 83 TYR A N 1
ATOM 671 C CA . TYR A 1 83 ? -10.627 1.366 20.988 1.00 91.62 83 TYR A CA 1
ATOM 672 C C . TYR A 1 83 ? -10.846 2.850 21.325 1.00 91.62 83 TYR A C 1
ATOM 674 O O . TYR A 1 83 ? -11.558 3.536 20.593 1.00 91.62 83 TYR A O 1
ATOM 682 N N . GLU A 1 84 ? -10.167 3.378 22.348 1.00 91.31 84 GLU A N 1
ATOM 683 C CA . GLU A 1 84 ? -10.317 4.779 22.772 1.00 91.31 84 GLU A CA 1
ATOM 684 C C . GLU A 1 84 ? -9.885 5.771 21.686 1.00 91.31 84 GLU A C 1
ATOM 686 O O . GLU A 1 84 ? -10.513 6.814 21.484 1.00 91.31 84 GLU A O 1
ATOM 691 N N . THR A 1 85 ? -8.831 5.431 20.941 1.00 93.38 85 THR A N 1
ATOM 692 C CA . THR A 1 85 ? -8.310 6.283 19.866 1.00 93.38 85 THR A CA 1
ATOM 693 C C . THR A 1 85 ? -9.294 6.346 18.694 1.00 93.38 85 THR A C 1
ATOM 695 O O . THR A 1 85 ? -9.580 7.431 18.187 1.00 93.38 85 THR A O 1
ATOM 698 N N . CYS A 1 86 ? -9.866 5.208 18.289 1.00 94.06 86 CYS A N 1
ATOM 699 C CA . CYS A 1 86 ? -10.890 5.148 17.244 1.00 94.06 86 CYS A CA 1
ATOM 700 C C . CYS A 1 86 ? -12.186 5.850 17.675 1.00 94.06 86 CYS A C 1
ATOM 702 O O . CYS A 1 86 ? -12.732 6.644 16.909 1.00 94.06 86 CYS A O 1
ATOM 704 N N . LYS A 1 87 ? -12.634 5.629 18.918 1.00 93.25 87 LYS A N 1
ATOM 705 C CA . LYS A 1 87 ? -13.799 6.307 19.506 1.00 93.25 87 LYS A CA 1
ATOM 706 C C . LYS A 1 87 ? -13.634 7.826 19.466 1.00 93.25 87 LYS A C 1
ATOM 708 O O . LYS A 1 87 ? -14.483 8.536 18.927 1.00 93.25 87 LYS A O 1
ATOM 713 N N . SER A 1 88 ? -12.485 8.315 19.931 1.00 93.44 88 SER A N 1
ATOM 714 C CA . SER A 1 88 ? -12.125 9.735 19.879 1.00 93.44 88 SER A CA 1
ATOM 715 C C . SER A 1 88 ? -12.113 10.272 18.445 1.00 93.44 88 SER A C 1
ATOM 717 O O . SER A 1 88 ? -12.602 11.373 18.194 1.00 93.44 88 SER A O 1
ATOM 719 N N . ALA A 1 89 ? -11.610 9.492 17.482 1.00 93.62 89 ALA A N 1
ATOM 720 C CA . ALA A 1 89 ? -11.567 9.892 16.078 1.00 93.62 89 ALA A CA 1
ATOM 721 C C . ALA A 1 89 ? -12.972 10.127 15.501 1.00 93.62 89 ALA A C 1
ATOM 723 O O . ALA A 1 89 ? -13.186 11.125 14.803 1.00 93.62 89 ALA A O 1
ATOM 724 N N . GLU A 1 90 ? -13.933 9.252 15.816 1.00 92.12 90 GLU A N 1
ATOM 725 C CA . GLU A 1 90 ? -15.325 9.415 15.390 1.00 92.12 90 GLU A CA 1
ATOM 726 C C . GLU A 1 90 ? -16.002 10.596 16.091 1.00 92.12 90 GLU A C 1
ATOM 728 O O . GLU A 1 90 ? -16.640 11.407 15.415 1.00 92.12 90 GLU A O 1
ATOM 733 N N . LEU A 1 91 ? -15.829 10.745 17.407 1.00 91.62 91 LEU A N 1
ATOM 734 C CA . LEU A 1 91 ? -16.383 11.877 18.157 1.00 91.62 91 LEU A CA 1
ATOM 735 C C . LEU A 1 91 ? -15.906 13.218 17.594 1.00 91.62 91 LEU A C 1
ATOM 737 O O . LEU A 1 91 ? -16.722 14.106 17.342 1.00 91.62 91 LEU A O 1
ATOM 741 N N . VAL A 1 92 ? -14.609 13.342 17.311 1.00 91.00 92 VAL A N 1
ATOM 742 C CA . VAL A 1 92 ? -14.046 14.542 16.684 1.00 91.00 92 VAL A CA 1
ATOM 743 C C . VAL A 1 92 ? -14.619 14.733 15.278 1.00 91.00 92 VAL A C 1
ATOM 745 O O . VAL A 1 92 ? -15.037 15.838 14.939 1.00 91.00 92 VAL A O 1
ATOM 748 N N . SER A 1 93 ? -14.746 13.669 14.477 1.00 88.19 93 SER A N 1
ATOM 749 C CA . SER A 1 93 ? -15.259 13.769 13.101 1.00 88.19 93 SER A CA 1
ATOM 750 C C . SER A 1 93 ? -16.687 14.333 13.017 1.00 88.19 93 SER A C 1
ATOM 752 O O . SER A 1 93 ? -17.033 15.024 12.052 1.00 88.19 93 SER A O 1
ATOM 754 N N . LYS A 1 94 ? -17.511 14.101 14.051 1.00 87.81 94 LYS A N 1
ATOM 755 C CA . LYS A 1 94 ? -18.893 14.604 14.143 1.00 87.81 94 LYS A CA 1
ATOM 756 C C . LYS A 1 94 ? -18.974 16.129 14.241 1.00 87.81 94 LYS A C 1
ATOM 758 O O . LYS A 1 94 ? -20.015 16.684 13.894 1.00 87.81 94 LYS A O 1
ATOM 763 N N . LEU A 1 95 ? -17.893 16.807 14.641 1.00 85.56 95 LEU A N 1
ATOM 764 C CA . LEU A 1 95 ? -17.827 18.273 14.705 1.00 85.56 95 LEU A CA 1
ATOM 765 C C . LEU A 1 95 ? -17.827 18.927 13.312 1.00 85.56 95 LEU A C 1
ATOM 767 O O . LEU A 1 95 ? -18.132 20.111 13.195 1.00 85.56 95 LEU A O 1
ATOM 771 N N . LYS A 1 96 ? -17.520 18.169 12.247 1.00 79.50 96 LYS A N 1
ATOM 772 C CA . LYS A 1 96 ? -17.625 18.573 10.828 1.00 79.50 96 LYS A CA 1
ATOM 773 C C . LYS A 1 96 ? -16.846 19.840 10.427 1.00 79.50 96 LYS A C 1
ATOM 775 O O . LYS A 1 96 ? -17.079 20.378 9.346 1.00 79.50 96 LYS A O 1
ATOM 780 N N . THR A 1 97 ? -15.878 20.287 11.225 1.00 78.06 97 THR A N 1
ATOM 781 C CA . THR A 1 97 ? -14.966 21.395 10.884 1.00 78.06 97 THR A CA 1
ATOM 782 C C . THR A 1 97 ? -13.729 20.893 10.131 1.00 78.06 97 THR A C 1
ATOM 784 O O . THR A 1 97 ? -13.352 19.727 10.252 1.00 78.06 97 THR A O 1
ATOM 787 N N . CYS A 1 98 ? -13.035 21.758 9.385 1.00 71.56 98 CYS A N 1
ATOM 788 C CA . CYS A 1 98 ? -11.784 21.372 8.711 1.00 71.56 98 CYS A CA 1
ATOM 789 C C . CYS A 1 98 ? -10.713 20.876 9.700 1.00 71.56 98 CYS A C 1
ATOM 791 O O . CYS A 1 98 ? -10.053 19.872 9.444 1.00 71.56 98 CYS A O 1
ATOM 793 N N . LEU A 1 99 ? -10.584 21.535 10.858 1.00 81.25 99 LEU A N 1
ATOM 794 C CA . LEU A 1 99 ? -9.665 21.117 11.922 1.00 81.25 99 LEU A CA 1
ATOM 795 C C . LEU A 1 99 ? -10.047 19.751 12.494 1.00 81.25 99 LEU A C 1
ATOM 797 O O . LEU A 1 99 ? -9.173 18.911 12.687 1.00 81.25 99 LEU A O 1
ATOM 801 N N . SER A 1 100 ? -11.347 19.495 12.681 1.00 83.00 100 SER A N 1
ATOM 802 C CA . SER A 1 100 ? -11.807 18.199 13.178 1.00 83.00 100 SER A CA 1
ATOM 803 C C . SER A 1 100 ? -11.406 17.047 12.257 1.00 83.00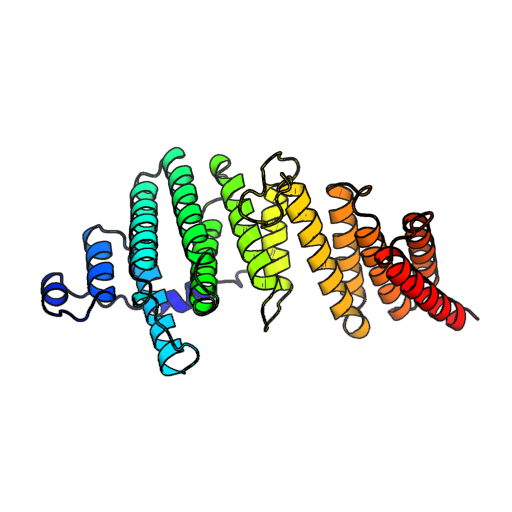 100 SER A C 1
ATOM 805 O O . SER A 1 100 ? -10.986 16.003 12.736 1.00 83.00 100 SER A O 1
ATOM 807 N N . ARG A 1 101 ? -11.418 17.247 10.933 1.00 83.12 101 ARG A N 1
ATOM 808 C CA . ARG A 1 101 ? -10.996 16.208 9.984 1.00 83.12 101 ARG A CA 1
ATOM 809 C C . ARG A 1 101 ? -9.509 15.903 10.086 1.00 83.12 101 ARG A C 1
ATOM 811 O O . ARG A 1 101 ? -9.146 14.730 10.130 1.00 83.12 101 ARG A O 1
ATOM 818 N N . LYS A 1 102 ? -8.663 16.934 10.177 1.00 86.12 102 LYS A N 1
ATOM 819 C CA . LYS A 1 102 ? -7.222 16.751 10.393 1.00 86.12 102 LYS A CA 1
ATOM 820 C C . LYS A 1 102 ? -6.971 15.938 11.665 1.00 86.12 102 LYS A C 1
ATOM 822 O O . LYS A 1 102 ? -6.287 14.921 11.604 1.00 86.12 102 LYS A O 1
ATOM 827 N N . SER A 1 103 ? -7.599 16.323 12.774 1.00 89.69 103 SER A N 1
ATOM 828 C CA . SER A 1 103 ? -7.476 15.608 14.049 1.00 89.69 103 SER A CA 1
ATOM 829 C C . SER A 1 103 ? -8.018 14.176 13.985 1.00 89.69 103 SER A C 1
ATOM 831 O O . SER A 1 103 ? -7.407 13.267 14.540 1.00 89.69 103 SER A O 1
ATOM 833 N N . THR A 1 104 ? -9.107 13.926 13.251 1.00 90.38 104 THR A N 1
ATOM 834 C CA . THR A 1 104 ? -9.588 12.562 12.982 1.00 90.38 104 THR A CA 1
ATOM 835 C C . THR A 1 104 ? -8.523 11.728 12.262 1.00 90.38 104 THR A C 1
ATOM 837 O O . THR A 1 104 ? -8.278 10.594 12.665 1.00 90.38 104 THR A O 1
ATOM 840 N N . TYR A 1 105 ? -7.843 12.267 11.244 1.00 88.25 105 TYR A N 1
ATOM 841 C CA . TYR A 1 105 ? -6.758 11.548 10.561 1.00 88.25 105 TYR A CA 1
ATOM 842 C C . TYR A 1 105 ? -5.531 11.331 11.447 1.00 88.25 105 TYR A C 1
ATOM 844 O O . TYR A 1 105 ? -4.914 10.272 11.357 1.00 88.25 105 TYR A O 1
ATOM 852 N N . GLU A 1 106 ? -5.178 12.291 12.302 1.00 90.88 106 GLU A N 1
ATOM 853 C CA . GLU A 1 106 ? -4.084 12.134 13.268 1.00 90.88 106 GLU A CA 1
ATOM 854 C C . GLU A 1 106 ? -4.379 10.973 14.226 1.00 90.88 106 GLU A C 1
ATOM 856 O O . GLU A 1 106 ? -3.531 10.100 14.411 1.00 90.88 106 GLU A O 1
ATOM 861 N N . LEU A 1 107 ? -5.606 10.897 14.750 1.00 93.25 107 LEU A N 1
ATOM 862 C CA . LEU A 1 107 ? -6.052 9.805 15.620 1.00 93.25 107 LEU A CA 1
ATOM 863 C C . LEU A 1 107 ? -6.086 8.459 14.881 1.00 93.25 107 LEU A C 1
ATOM 865 O O . LEU A 1 107 ? -5.573 7.462 15.387 1.00 93.25 107 LEU A O 1
ATOM 869 N N . ILE A 1 108 ? -6.603 8.414 13.651 1.00 91.88 108 ILE A N 1
ATOM 870 C CA . ILE A 1 108 ? -6.583 7.190 12.831 1.00 91.88 108 ILE A CA 1
ATOM 871 C C . ILE A 1 108 ? -5.142 6.737 12.551 1.00 91.88 108 ILE A C 1
ATOM 873 O O . ILE A 1 108 ? -4.841 5.543 12.598 1.00 91.88 108 ILE A O 1
ATOM 877 N N . TYR A 1 109 ? -4.228 7.671 12.290 1.00 90.69 109 TYR A N 1
ATOM 878 C CA . TYR A 1 109 ? -2.820 7.363 12.050 1.00 90.69 109 TYR A CA 1
ATOM 879 C C . TYR A 1 109 ? -2.102 6.855 13.310 1.00 90.69 109 TYR A C 1
ATOM 881 O O . TYR A 1 109 ? -1.272 5.941 13.243 1.00 90.69 109 TYR A O 1
ATOM 889 N N . GLN A 1 110 ? -2.450 7.396 14.479 1.00 91.69 110 GLN A N 1
ATOM 890 C CA . GLN A 1 110 ? -2.001 6.870 15.769 1.00 91.69 110 GLN A CA 1
ATOM 891 C C . GLN A 1 110 ? -2.525 5.449 15.993 1.00 91.69 110 GLN A C 1
ATOM 893 O O . GLN A 1 110 ? -1.743 4.558 16.331 1.00 91.69 110 GLN A O 1
ATOM 898 N N . ALA A 1 111 ? -3.807 5.199 15.715 1.00 93.12 111 ALA A N 1
ATOM 899 C CA . ALA A 1 111 ? -4.389 3.865 15.803 1.00 93.12 111 ALA A CA 1
ATOM 900 C C . ALA A 1 111 ? -3.682 2.878 14.856 1.00 93.12 111 ALA A C 1
ATOM 902 O O . ALA A 1 111 ? -3.330 1.771 15.262 1.00 93.12 111 ALA A O 1
ATOM 903 N N . LEU A 1 112 ? -3.369 3.292 13.623 1.00 91.88 112 LEU A N 1
ATOM 904 C CA . LEU A 1 112 ? -2.586 2.478 12.689 1.00 91.88 112 LEU A CA 1
ATOM 905 C C . LEU A 1 112 ? -1.212 2.121 13.261 1.00 91.88 112 LEU A C 1
ATOM 907 O O . LEU A 1 112 ? -0.762 0.982 13.145 1.00 91.88 112 LEU A O 1
ATOM 911 N N . SER A 1 113 ? -0.550 3.085 13.896 1.00 89.81 113 SER A N 1
ATOM 912 C CA . SER A 1 113 ? 0.764 2.878 14.506 1.00 89.81 113 SER A CA 1
ATOM 913 C C . SER A 1 113 ? 0.709 1.850 15.642 1.00 89.81 113 SER A C 1
ATOM 915 O O . SER A 1 113 ? 1.611 1.019 15.745 1.00 89.81 113 SER A O 1
ATOM 917 N N . ILE A 1 114 ? -0.370 1.839 16.436 1.00 91.12 114 ILE A N 1
ATOM 918 C CA . ILE A 1 114 ? -0.610 0.812 17.463 1.00 91.12 114 ILE A CA 1
ATOM 919 C C . ILE A 1 114 ? -0.865 -0.556 16.812 1.00 91.12 114 ILE A C 1
ATOM 921 O O . ILE A 1 114 ? -0.274 -1.550 17.219 1.00 91.12 114 ILE A O 1
ATOM 925 N N . ALA A 1 115 ? -1.696 -0.629 15.769 1.00 91.31 115 ALA A N 1
ATOM 926 C CA . ALA A 1 115 ? -1.975 -1.893 15.080 1.00 91.31 115 ALA A CA 1
ATOM 927 C C . ALA A 1 115 ? -0.727 -2.491 14.404 1.00 91.31 115 ALA A C 1
ATOM 929 O O . ALA A 1 115 ? -0.595 -3.711 14.310 1.00 91.31 115 ALA A O 1
ATOM 930 N N . LYS A 1 116 ? 0.199 -1.645 13.939 1.00 88.38 116 LYS A N 1
ATOM 931 C CA . LYS A 1 116 ? 1.476 -2.058 13.339 1.00 88.38 116 LYS A CA 1
ATOM 932 C C . LYS A 1 116 ? 2.520 -2.524 14.354 1.00 88.38 116 LYS A C 1
ATOM 934 O O . LYS A 1 116 ? 3.429 -3.246 13.960 1.00 88.38 116 LYS A O 1
ATOM 939 N N . SER A 1 117 ? 2.437 -2.098 15.614 1.00 89.00 117 SER A N 1
ATOM 940 C CA . SER A 1 117 ? 3.381 -2.524 16.658 1.00 89.00 117 SER A CA 1
ATOM 941 C C . SER A 1 117 ? 3.024 -3.881 17.272 1.00 89.00 117 SER A C 1
ATOM 943 O O . SER A 1 117 ? 3.788 -4.419 18.077 1.00 89.00 117 SER A O 1
ATOM 945 N N . LEU A 1 118 ? 1.875 -4.449 16.893 1.00 90.50 118 LEU A N 1
ATOM 946 C CA . LEU A 1 118 ? 1.463 -5.774 17.329 1.00 90.50 118 LEU A CA 1
ATOM 947 C C . LEU A 1 118 ? 2.404 -6.860 16.771 1.00 90.50 118 LEU A C 1
ATOM 949 O O . LEU A 1 118 ? 2.872 -6.751 15.639 1.00 90.50 118 LEU A O 1
ATOM 953 N N . PRO A 1 119 ? 2.651 -7.945 17.531 1.00 89.75 119 PRO A N 1
ATOM 954 C CA . PRO A 1 119 ? 3.431 -9.080 17.044 1.00 89.75 119 PRO A CA 1
ATOM 955 C C . PRO A 1 119 ? 2.823 -9.726 15.792 1.00 89.75 119 PRO A C 1
ATOM 957 O O . PRO A 1 119 ? 1.601 -9.754 15.650 1.00 89.75 119 PRO A O 1
ATOM 960 N N . ASP A 1 120 ? 3.651 -10.391 14.980 1.00 86.94 120 ASP A N 1
ATOM 961 C CA . ASP A 1 120 ? 3.236 -11.093 13.749 1.00 86.94 120 ASP A CA 1
ATOM 962 C C . ASP A 1 120 ? 2.075 -12.085 13.944 1.00 86.94 120 ASP A C 1
ATOM 964 O O . ASP A 1 120 ? 1.308 -12.346 13.017 1.00 86.94 120 ASP A O 1
ATOM 968 N N . SER A 1 121 ? 1.874 -12.611 15.161 1.00 88.25 121 SER A N 1
ATOM 969 C CA . SER A 1 121 ? 0.711 -13.449 15.490 1.00 88.25 121 SER A CA 1
ATOM 970 C C . SER A 1 121 ? -0.641 -12.746 15.301 1.00 88.25 121 SER A C 1
ATOM 972 O O . SER A 1 121 ? -1.667 -13.418 15.235 1.00 88.25 121 SER A O 1
ATOM 974 N N . PHE A 1 122 ? -0.646 -11.414 15.225 1.00 90.88 122 PHE A N 1
ATOM 975 C CA . PHE A 1 122 ? -1.810 -10.558 14.998 1.00 90.88 122 PHE A CA 1
ATOM 976 C C . PHE A 1 122 ? -1.798 -9.904 13.611 1.00 90.88 122 PHE A C 1
ATOM 978 O O . PHE A 1 122 ? -2.538 -8.955 13.373 1.00 90.88 122 PHE A O 1
ATOM 985 N N . HIS A 1 123 ? -1.010 -10.429 12.666 1.00 89.19 123 HIS A N 1
ATOM 986 C CA . HIS A 1 123 ? -0.957 -9.922 11.291 1.00 89.19 123 HIS A CA 1
ATOM 987 C C . HIS A 1 123 ? -2.343 -9.838 10.625 1.00 89.19 123 HIS A C 1
ATOM 989 O O . HIS A 1 123 ? -2.598 -8.929 9.836 1.00 89.19 123 HIS A O 1
ATOM 995 N N . TRP A 1 124 ? -3.255 -10.755 10.972 1.00 90.88 124 TRP A N 1
ATOM 996 C CA . TRP A 1 124 ? -4.648 -10.719 10.523 1.00 90.88 124 TRP A CA 1
ATOM 997 C C . TRP A 1 124 ? -5.355 -9.422 10.945 1.00 90.88 124 TRP A C 1
ATOM 999 O O . TRP A 1 124 ? -5.998 -8.788 10.118 1.00 90.88 124 TRP A O 1
ATOM 1009 N N . PHE A 1 125 ? -5.165 -8.977 12.190 1.00 93.62 125 PHE A N 1
ATOM 1010 C CA . PHE A 1 125 ? -5.795 -7.774 12.721 1.00 93.62 125 PHE A CA 1
ATOM 1011 C C . PHE A 1 125 ? -5.236 -6.537 12.028 1.00 93.62 125 PHE A C 1
ATOM 1013 O O . PHE A 1 125 ? -5.996 -5.696 11.558 1.00 93.62 125 PHE A O 1
ATOM 1020 N N . THR A 1 126 ? -3.907 -6.448 11.899 1.00 91.88 126 THR A N 1
ATOM 1021 C CA . THR A 1 126 ? -3.256 -5.339 11.189 1.00 91.88 126 THR A CA 1
ATOM 1022 C C . THR A 1 126 ? -3.755 -5.240 9.748 1.00 91.88 126 THR A C 1
ATOM 1024 O O . THR A 1 126 ? -4.035 -4.135 9.288 1.00 91.88 126 THR A O 1
ATOM 1027 N N . LYS A 1 127 ? -3.926 -6.377 9.053 1.00 90.75 127 LYS A N 1
ATOM 1028 C CA . LYS A 1 127 ? -4.503 -6.429 7.702 1.00 90.75 127 LYS A CA 1
ATOM 1029 C C . LYS A 1 127 ? -5.919 -5.849 7.678 1.00 90.75 127 LYS A C 1
ATOM 1031 O O . LYS A 1 127 ? -6.175 -4.922 6.914 1.00 90.75 127 LYS A O 1
ATOM 1036 N N . SER A 1 128 ? -6.826 -6.377 8.493 1.00 91.94 128 SER A N 1
ATOM 1037 C CA . SER A 1 128 ? -8.238 -5.972 8.504 1.00 91.94 128 SER A CA 1
ATOM 1038 C C . SER A 1 128 ? -8.414 -4.514 8.911 1.00 91.94 128 SER A C 1
ATOM 1040 O O . SER A 1 128 ? -9.176 -3.770 8.298 1.00 91.94 128 SER A O 1
ATOM 1042 N N . PHE A 1 129 ? -7.633 -4.070 9.893 1.00 93.81 129 PHE A N 1
ATOM 1043 C CA . PHE A 1 129 ? -7.612 -2.687 10.343 1.00 93.81 129 PHE A CA 1
ATOM 1044 C C . PHE A 1 129 ? -7.109 -1.726 9.256 1.00 93.81 129 PHE A C 1
ATOM 1046 O O . PHE A 1 129 ? -7.687 -0.661 9.047 1.00 93.81 129 PHE A O 1
ATOM 1053 N N . LEU A 1 130 ? -6.078 -2.117 8.505 1.00 91.19 130 LEU A N 1
ATOM 1054 C CA . LEU A 1 130 ? -5.601 -1.373 7.338 1.00 91.19 130 LEU A CA 1
ATOM 1055 C C . LEU A 1 130 ? -6.670 -1.255 6.244 1.00 91.19 130 LEU A C 1
ATOM 1057 O O . LEU A 1 130 ? -6.824 -0.179 5.666 1.00 91.19 130 LEU A O 1
ATOM 1061 N N . GLU A 1 131 ? -7.425 -2.323 5.968 1.00 91.38 131 GLU A N 1
ATOM 1062 C CA . GLU A 1 131 ? -8.527 -2.269 5.000 1.00 91.38 131 GLU A CA 1
ATOM 1063 C C . GLU A 1 131 ? -9.621 -1.278 5.459 1.00 91.38 131 GLU A C 1
ATOM 1065 O O . GLU A 1 131 ? -10.097 -0.480 4.647 1.00 91.38 131 GLU A O 1
ATOM 1070 N N . ILE A 1 132 ? -9.960 -1.254 6.755 1.00 92.06 132 ILE A N 1
ATOM 1071 C CA . ILE A 1 132 ? -10.914 -0.294 7.345 1.00 92.06 132 ILE A CA 1
ATOM 1072 C C . ILE A 1 132 ? -10.414 1.143 7.185 1.00 92.06 132 ILE A C 1
ATOM 1074 O O . ILE A 1 132 ? -11.143 2.014 6.710 1.00 92.06 132 ILE A O 1
ATOM 1078 N N . ILE A 1 133 ? -9.156 1.403 7.544 1.00 91.75 133 ILE A N 1
ATOM 1079 C CA . ILE A 1 133 ? -8.565 2.742 7.450 1.00 91.75 133 ILE A CA 1
ATOM 1080 C C . ILE A 1 133 ? -8.570 3.246 6.009 1.00 91.75 133 ILE A C 1
ATOM 1082 O O . ILE A 1 133 ? -8.818 4.426 5.771 1.00 91.75 133 ILE A O 1
ATOM 1086 N N . ILE A 1 134 ? -8.307 2.371 5.042 1.00 90.50 134 ILE A N 1
ATOM 1087 C CA . ILE A 1 134 ? -8.351 2.730 3.627 1.00 90.50 134 ILE A CA 1
ATOM 1088 C C . ILE A 1 134 ? -9.759 3.081 3.173 1.00 90.50 134 ILE A C 1
ATOM 1090 O O . ILE A 1 134 ? -9.922 4.063 2.451 1.00 90.50 134 ILE A O 1
ATOM 1094 N N . GLU A 1 135 ? -10.768 2.327 3.606 1.00 89.62 135 GLU A N 1
ATOM 1095 C CA . GLU A 1 135 ? -12.166 2.653 3.324 1.00 89.62 135 GLU A CA 1
ATOM 1096 C C . GLU A 1 135 ? -12.521 4.043 3.868 1.00 89.62 135 GLU A C 1
ATOM 1098 O O . GLU A 1 135 ? -13.121 4.857 3.163 1.00 89.62 135 GLU A O 1
ATOM 1103 N N . ILE A 1 136 ? -12.072 4.348 5.088 1.00 87.44 136 ILE A N 1
ATOM 1104 C CA . ILE A 1 136 ? -12.227 5.669 5.694 1.00 87.44 136 ILE A CA 1
ATOM 1105 C C . ILE A 1 136 ? -11.482 6.723 4.855 1.00 87.44 136 ILE A C 1
ATOM 1107 O O . ILE A 1 136 ? -12.097 7.703 4.437 1.00 87.44 136 ILE A O 1
ATOM 1111 N N . ALA A 1 137 ? -10.207 6.505 4.519 1.00 87.94 137 ALA A N 1
ATOM 1112 C CA . ALA A 1 137 ? -9.379 7.445 3.756 1.00 87.94 137 ALA A CA 1
ATOM 1113 C C . ALA A 1 137 ? -9.902 7.716 2.332 1.00 87.94 137 ALA A C 1
ATOM 1115 O O . ALA A 1 137 ? -9.712 8.813 1.799 1.00 87.94 137 ALA A O 1
ATOM 1116 N N . ASP A 1 138 ? -10.557 6.728 1.719 1.00 86.06 138 ASP A N 1
ATOM 1117 C CA . ASP A 1 138 ? -11.196 6.830 0.403 1.00 86.06 138 ASP A CA 1
ATOM 1118 C C . ASP A 1 138 ? -12.600 7.457 0.458 1.00 86.06 138 ASP A C 1
ATOM 1120 O O . ASP A 1 138 ? -13.086 7.943 -0.564 1.00 86.06 138 ASP A O 1
ATOM 1124 N N . SER A 1 139 ? -13.257 7.476 1.622 1.00 80.25 139 SER A N 1
ATOM 1125 C CA . SER A 1 139 ? -14.598 8.059 1.780 1.00 80.25 139 SER A CA 1
ATOM 1126 C C . SER A 1 139 ? -14.607 9.591 1.850 1.00 80.25 139 SER A C 1
ATOM 1128 O O . SER A 1 139 ? -15.625 10.218 1.550 1.00 80.25 139 SER A O 1
ATOM 1130 N N . PHE A 1 140 ? -13.480 10.210 2.210 1.00 67.56 140 PHE A N 1
ATOM 1131 C CA . PHE A 1 140 ? -13.359 11.663 2.292 1.00 67.56 140 PHE A CA 1
ATOM 1132 C C . PHE A 1 140 ? -12.971 12.278 0.940 1.00 67.56 140 PHE A C 1
ATOM 1134 O O . PHE A 1 140 ? -12.110 11.775 0.217 1.00 67.56 140 PHE A O 1
ATOM 1141 N N . GLY A 1 141 ? -13.626 13.390 0.593 1.00 60.44 141 GLY A N 1
ATOM 1142 C CA . GLY A 1 141 ? -13.473 14.059 -0.699 1.00 60.44 141 GLY A CA 1
ATOM 1143 C C . GLY A 1 141 ? -12.047 14.539 -1.005 1.00 60.44 141 GLY A C 1
ATOM 1144 O O . GLY A 1 141 ? -11.242 14.814 -0.118 1.00 60.44 141 GLY A O 1
ATOM 1145 N N . VAL A 1 142 ? -11.757 14.697 -2.299 1.00 59.09 142 VAL A N 1
ATOM 1146 C CA . VAL A 1 142 ? -10.442 15.091 -2.852 1.00 59.09 142 VAL A CA 1
ATOM 1147 C C . VAL A 1 142 ? -9.980 16.487 -2.389 1.00 59.09 142 VAL A C 1
ATOM 1149 O O . VAL A 1 142 ? -8.795 16.791 -2.450 1.00 59.09 142 VAL A O 1
ATOM 1152 N N . ASN A 1 143 ? -10.886 17.308 -1.853 1.00 59.53 143 ASN A N 1
ATOM 1153 C CA . ASN A 1 143 ? -10.636 18.714 -1.517 1.00 59.53 143 ASN A CA 1
ATOM 1154 C C . ASN A 1 143 ? -10.047 18.943 -0.110 1.00 59.53 143 ASN A C 1
ATOM 1156 O O . ASN A 1 143 ? -9.900 20.091 0.306 1.00 59.53 143 ASN A O 1
ATOM 1160 N N . ASP A 1 144 ? -9.725 17.888 0.644 1.00 70.81 144 ASP A N 1
ATOM 1161 C CA . ASP A 1 144 ? -9.196 18.023 2.006 1.00 70.81 144 ASP A CA 1
ATOM 1162 C C . ASP A 1 144 ? -7.666 18.164 2.034 1.00 70.81 144 ASP A C 1
ATOM 1164 O O . ASP A 1 144 ? -6.927 17.235 2.371 1.00 70.81 144 ASP A O 1
ATOM 1168 N N . ILE A 1 145 ? -7.194 19.350 1.637 1.00 75.25 145 ILE A N 1
ATOM 1169 C CA . ILE A 1 145 ? -5.765 19.678 1.489 1.00 75.25 145 ILE A CA 1
ATOM 1170 C C . ILE A 1 145 ? -4.987 19.431 2.792 1.00 75.25 145 ILE A C 1
ATOM 1172 O O . ILE A 1 145 ? -3.846 18.970 2.755 1.00 75.25 145 ILE A O 1
ATOM 1176 N N . MET A 1 146 ? -5.612 19.688 3.946 1.00 78.38 146 MET A N 1
ATOM 1177 C CA . MET A 1 146 ? -4.977 19.562 5.264 1.00 78.38 146 MET A CA 1
ATOM 1178 C C . MET A 1 146 ? -4.698 18.109 5.664 1.00 78.38 146 MET A C 1
ATOM 1180 O O . MET A 1 146 ? -3.872 17.866 6.541 1.00 78.38 146 MET A O 1
ATOM 1184 N N . CYS A 1 147 ? -5.354 17.146 5.013 1.00 85.06 147 CYS A N 1
ATOM 1185 C CA . CYS A 1 147 ? -5.212 15.722 5.304 1.00 85.06 147 CYS A CA 1
ATOM 1186 C C . CYS A 1 147 ? -4.342 14.983 4.271 1.00 85.06 147 CYS A C 1
ATOM 1188 O O . CYS A 1 147 ? -4.122 13.780 4.414 1.00 85.06 147 CYS A O 1
ATOM 1190 N N . CYS A 1 148 ? -3.850 15.662 3.226 1.00 88.88 148 CYS A N 1
ATOM 1191 C CA . CYS A 1 148 ? -3.124 15.020 2.125 1.00 88.88 148 CYS A CA 1
ATOM 1192 C C . CYS A 1 148 ? -1.873 14.261 2.584 1.00 88.88 148 CYS A C 1
ATOM 1194 O O . CYS A 1 148 ? -1.634 13.158 2.097 1.00 88.88 148 CYS A O 1
ATOM 1196 N N . GLU A 1 149 ? -1.116 14.804 3.541 1.00 90.25 149 GLU A N 1
ATOM 1197 C CA . GLU A 1 149 ? 0.075 14.140 4.081 1.00 90.25 149 GLU A CA 1
ATOM 1198 C C . GLU A 1 149 ? -0.286 12.821 4.777 1.00 90.25 149 GLU A C 1
ATOM 1200 O O . GLU A 1 149 ? 0.244 11.765 4.435 1.00 90.25 149 GLU A O 1
ATOM 1205 N N . LEU A 1 150 ? -1.241 12.858 5.711 1.00 89.69 150 LEU A N 1
ATOM 1206 C CA . LEU A 1 150 ? -1.674 11.674 6.460 1.00 89.69 150 LEU A CA 1
ATOM 1207 C C . LEU A 1 150 ? -2.283 10.620 5.532 1.00 89.69 150 LEU A C 1
ATOM 1209 O O . LEU A 1 150 ? -1.995 9.433 5.673 1.00 89.69 150 LEU A O 1
ATOM 1213 N N . ARG A 1 151 ? -3.054 11.042 4.524 1.00 91.06 151 ARG A N 1
ATOM 1214 C CA . ARG A 1 151 ? -3.583 10.145 3.489 1.00 91.06 151 ARG A CA 1
ATOM 1215 C C . ARG A 1 151 ? -2.472 9.504 2.666 1.00 91.06 151 ARG A C 1
ATOM 1217 O O . ARG A 1 151 ? -2.502 8.293 2.467 1.00 91.06 151 ARG A O 1
ATOM 1224 N N . ALA A 1 152 ? -1.475 10.276 2.231 1.00 92.31 152 ALA A N 1
ATOM 1225 C CA . ALA A 1 152 ? -0.325 9.744 1.505 1.00 92.31 152 ALA A CA 1
ATOM 1226 C C . ALA A 1 152 ? 0.423 8.697 2.346 1.00 92.31 152 ALA A C 1
ATOM 1228 O O . ALA A 1 152 ? 0.725 7.611 1.845 1.00 92.31 152 ALA A O 1
ATOM 1229 N N . LYS A 1 153 ? 0.643 8.968 3.639 1.00 92.06 153 LYS A N 1
ATOM 1230 C CA . LYS A 1 153 ? 1.270 8.017 4.569 1.00 92.06 153 LYS A CA 1
ATOM 1231 C C . LYS A 1 153 ? 0.427 6.750 4.748 1.00 92.06 153 LYS A C 1
ATOM 1233 O O . LYS A 1 153 ? 0.965 5.650 4.649 1.00 92.06 153 LYS A O 1
ATOM 1238 N N . ILE A 1 154 ? -0.888 6.873 4.938 1.00 92.25 154 ILE A N 1
ATOM 1239 C CA . ILE A 1 154 ? -1.820 5.734 5.042 1.00 92.25 154 ILE A CA 1
ATOM 1240 C C . ILE A 1 154 ? -1.785 4.867 3.777 1.00 92.25 154 ILE A C 1
ATOM 1242 O O . ILE A 1 154 ? -1.606 3.652 3.873 1.00 92.25 154 ILE A O 1
ATOM 1246 N N . TYR A 1 155 ? -1.906 5.476 2.594 1.00 93.38 155 TYR A N 1
ATOM 1247 C CA . TYR A 1 155 ? -1.838 4.759 1.319 1.00 93.38 155 TYR A CA 1
ATOM 1248 C C . TYR A 1 155 ? -0.495 4.047 1.138 1.00 93.38 155 TYR A C 1
ATOM 1250 O O . TYR A 1 155 ? -0.459 2.908 0.673 1.00 93.38 155 TYR A O 1
ATOM 1258 N N . THR A 1 156 ? 0.593 4.683 1.574 1.00 92.31 156 THR A N 1
ATOM 1259 C CA . THR A 1 156 ? 1.935 4.093 1.551 1.00 92.31 156 THR A CA 1
ATOM 1260 C C . THR A 1 156 ? 2.031 2.881 2.475 1.00 92.31 156 THR A C 1
ATOM 1262 O O . THR A 1 156 ? 2.465 1.821 2.028 1.00 92.31 156 THR A O 1
ATOM 1265 N N . HIS A 1 157 ? 1.582 2.983 3.733 1.00 90.81 157 HIS A N 1
ATOM 1266 C CA . HIS A 1 157 ? 1.573 1.847 4.668 1.00 90.81 157 HIS A CA 1
ATOM 1267 C C . HIS A 1 157 ? 0.761 0.675 4.129 1.00 90.81 157 HIS A C 1
ATOM 1269 O O . HIS A 1 157 ? 1.219 -0.463 4.197 1.00 90.81 157 HIS A O 1
ATOM 1275 N N . PHE A 1 158 ? -0.418 0.949 3.572 1.00 90.69 158 PHE A N 1
ATOM 1276 C CA . PHE A 1 158 ? -1.268 -0.084 2.993 1.00 90.69 158 PHE A CA 1
ATOM 1277 C C . PHE A 1 158 ? -0.584 -0.797 1.826 1.00 90.69 158 PHE A C 1
ATOM 1279 O O . PHE A 1 158 ? -0.547 -2.027 1.778 1.00 90.69 158 PHE A O 1
ATOM 1286 N N . ALA A 1 159 ? -0.003 -0.036 0.898 1.00 90.94 159 ALA A N 1
ATOM 1287 C CA . ALA A 1 159 ? 0.684 -0.607 -0.250 1.00 90.94 159 ALA A CA 1
ATOM 1288 C C . ALA A 1 159 ? 1.907 -1.436 0.181 1.00 90.94 159 ALA A C 1
ATOM 1290 O O . ALA A 1 159 ? 2.053 -2.574 -0.259 1.00 90.94 159 ALA A O 1
ATOM 1291 N N . VAL A 1 160 ? 2.726 -0.922 1.107 1.00 89.12 160 VAL A N 1
ATOM 1292 C CA . VAL A 1 160 ? 3.888 -1.636 1.667 1.00 89.12 160 VAL A CA 1
ATOM 1293 C C . VAL A 1 160 ? 3.474 -2.919 2.389 1.00 89.12 160 VAL A C 1
ATOM 1295 O O . VAL A 1 160 ? 4.123 -3.948 2.213 1.00 89.12 160 VAL A O 1
ATOM 1298 N N . PHE A 1 161 ? 2.383 -2.897 3.157 1.00 86.69 161 PHE A N 1
ATOM 1299 C CA . PHE A 1 161 ? 1.877 -4.081 3.856 1.00 86.69 161 PHE A CA 1
ATOM 1300 C C . PHE A 1 161 ? 1.535 -5.223 2.890 1.00 86.69 161 PHE A C 1
ATOM 1302 O O . PHE A 1 161 ? 1.790 -6.390 3.182 1.00 86.69 161 PHE A O 1
ATOM 1309 N N . HIS A 1 162 ? 1.002 -4.900 1.711 1.00 83.38 162 HIS A N 1
ATOM 1310 C CA . HIS A 1 162 ? 0.649 -5.905 0.711 1.00 83.38 162 HIS A CA 1
ATOM 1311 C C . HIS A 1 162 ? 1.847 -6.454 -0.083 1.00 83.38 162 HIS A C 1
ATOM 1313 O O . HIS A 1 162 ? 1.747 -7.567 -0.606 1.00 83.38 162 HIS A O 1
ATOM 1319 N N . MET A 1 163 ? 2.999 -5.768 -0.080 1.00 82.69 163 MET A N 1
ATOM 1320 C CA . MET A 1 163 ? 4.213 -6.222 -0.779 1.00 82.69 163 MET A CA 1
ATOM 1321 C C . MET A 1 163 ? 4.800 -7.530 -0.224 1.00 82.69 163 MET A C 1
ATOM 1323 O O . MET A 1 163 ? 5.509 -8.229 -0.948 1.00 82.69 163 MET A O 1
ATOM 1327 N N . SER A 1 164 ? 4.556 -7.857 1.049 1.00 67.44 164 SER A N 1
ATOM 1328 C CA . SER A 1 164 ? 5.117 -9.034 1.736 1.00 67.44 164 SER A CA 1
ATOM 1329 C C . SER A 1 164 ? 4.150 -10.225 1.829 1.00 67.44 164 SER A C 1
ATOM 1331 O O . SER A 1 164 ? 4.490 -11.258 2.409 1.00 67.44 164 SER A O 1
ATOM 1333 N N . GLY A 1 165 ? 2.944 -10.112 1.261 1.00 60.16 165 GLY A N 1
ATOM 1334 C CA . GLY A 1 165 ? 1.891 -11.121 1.388 1.00 60.16 165 GLY A CA 1
ATOM 1335 C C . GLY A 1 165 ? 2.073 -12.354 0.490 1.00 60.16 165 GLY A C 1
ATOM 1336 O O . GLY A 1 165 ? 2.496 -12.254 -0.659 1.00 60.16 165 GLY A O 1
ATOM 1337 N N . ARG A 1 166 ? 1.653 -13.532 0.981 1.00 51.69 166 ARG A N 1
ATOM 1338 C CA . ARG A 1 166 ? 1.649 -14.807 0.220 1.00 51.69 166 ARG A CA 1
ATOM 1339 C C . ARG A 1 166 ? 0.706 -14.801 -0.996 1.00 51.69 166 ARG A C 1
ATOM 1341 O O . ARG A 1 166 ? 0.920 -15.561 -1.931 1.00 51.69 166 ARG A O 1
ATOM 1348 N N . ALA A 1 167 ? -0.312 -13.938 -0.992 1.00 53.50 167 ALA A N 1
ATOM 1349 C CA . ALA A 1 167 ? -1.226 -13.690 -2.111 1.00 53.50 167 ALA A CA 1
ATOM 1350 C C . ALA A 1 167 ? -0.921 -12.321 -2.743 1.00 53.50 167 ALA A C 1
ATOM 1352 O O . ALA A 1 167 ? -1.751 -11.411 -2.739 1.00 53.50 167 ALA A O 1
ATOM 1353 N N . HIS A 1 168 ? 0.320 -12.154 -3.198 1.00 65.56 168 HIS A N 1
ATOM 1354 C CA . HIS A 1 168 ? 0.820 -10.909 -3.769 1.00 65.56 168 HIS A CA 1
ATOM 1355 C C . HIS A 1 168 ? -0.023 -10.489 -4.983 1.00 65.56 168 HIS A C 1
ATOM 1357 O O . HIS A 1 168 ? -0.124 -11.214 -5.973 1.00 65.56 168 HIS A O 1
ATOM 1363 N N . SER A 1 169 ? -0.650 -9.314 -4.900 1.00 71.00 169 SER A N 1
ATOM 1364 C CA . SER A 1 169 ? -1.443 -8.736 -5.983 1.00 71.00 169 SER A CA 1
ATOM 1365 C C . SER A 1 169 ? -0.924 -7.341 -6.295 1.00 71.00 169 SER A C 1
ATOM 1367 O O . SER A 1 169 ? -1.278 -6.369 -5.624 1.00 71.00 169 SER A O 1
ATOM 1369 N N . PHE A 1 170 ? -0.157 -7.234 -7.384 1.00 84.12 170 PHE A N 1
ATOM 1370 C CA . PHE A 1 170 ? 0.371 -5.959 -7.875 1.00 84.12 170 PHE A CA 1
ATOM 1371 C C . PHE A 1 170 ? -0.716 -4.898 -8.067 1.00 84.12 170 PHE A C 1
ATOM 1373 O O . PHE A 1 170 ? -0.448 -3.711 -7.932 1.00 84.12 170 PHE A O 1
ATOM 1380 N N . LYS A 1 171 ? -1.959 -5.301 -8.366 1.00 86.88 171 LYS A N 1
ATOM 1381 C CA . LYS A 1 171 ? -3.057 -4.369 -8.644 1.00 86.88 171 LYS A CA 1
ATOM 1382 C C . LYS A 1 171 ? -3.334 -3.434 -7.465 1.00 86.88 171 LYS A C 1
ATOM 1384 O O . LYS A 1 171 ? -3.400 -2.228 -7.672 1.00 86.88 171 LYS A O 1
ATOM 1389 N N . ARG A 1 172 ? -3.493 -3.971 -6.247 1.00 85.44 172 ARG A N 1
ATOM 1390 C CA . ARG A 1 172 ? -3.783 -3.145 -5.058 1.00 85.44 172 ARG A CA 1
ATOM 1391 C C . ARG A 1 172 ? -2.597 -2.242 -4.729 1.00 85.44 172 ARG A C 1
ATOM 1393 O O . ARG A 1 172 ? -2.787 -1.051 -4.516 1.00 85.44 172 ARG A O 1
ATOM 1400 N N . GLU A 1 173 ? -1.389 -2.796 -4.751 1.00 89.12 173 GLU A N 1
ATOM 1401 C CA . GLU A 1 173 ? -0.160 -2.050 -4.470 1.00 89.12 173 GLU A CA 1
ATOM 1402 C C . GLU A 1 173 ? 0.010 -0.874 -5.429 1.00 89.12 173 GLU A C 1
ATOM 1404 O O . GLU A 1 173 ? 0.171 0.256 -4.979 1.00 89.12 173 GLU A O 1
ATOM 1409 N N . ILE A 1 174 ? -0.110 -1.120 -6.738 1.00 92.62 174 ILE A N 1
ATOM 1410 C CA . ILE A 1 174 ? -0.006 -0.080 -7.766 1.00 92.62 174 ILE A CA 1
ATOM 1411 C C . ILE A 1 174 ? -1.049 1.010 -7.521 1.00 92.62 174 ILE A C 1
ATOM 1413 O O . ILE A 1 174 ? -0.683 2.177 -7.455 1.00 92.62 174 ILE A O 1
ATOM 1417 N N . THR A 1 175 ? -2.321 0.652 -7.312 1.00 92.69 175 THR A N 1
ATOM 1418 C CA . THR A 1 175 ? -3.388 1.641 -7.091 1.00 92.69 175 THR A CA 1
ATOM 1419 C C . THR A 1 175 ? -3.116 2.546 -5.888 1.00 92.69 175 THR A C 1
ATOM 1421 O O . THR A 1 175 ? -3.315 3.758 -5.975 1.00 92.69 175 THR A O 1
ATOM 1424 N N . TYR A 1 176 ? -2.670 1.995 -4.759 1.00 92.81 176 TYR A N 1
ATOM 1425 C CA . TYR A 1 176 ? -2.443 2.804 -3.558 1.00 92.81 176 TYR A CA 1
ATOM 1426 C C . TYR A 1 176 ? -1.109 3.555 -3.588 1.00 92.81 176 TYR A C 1
ATOM 1428 O O . TYR A 1 176 ? -1.060 4.688 -3.112 1.00 92.81 176 TYR A O 1
ATOM 1436 N N . PHE A 1 177 ? -0.070 3.018 -4.234 1.00 94.31 177 PHE A N 1
ATOM 1437 C CA . PHE A 1 177 ? 1.140 3.791 -4.509 1.00 94.31 177 PHE A CA 1
ATOM 1438 C C . PHE A 1 177 ? 0.884 4.951 -5.478 1.00 94.31 177 PHE A C 1
ATOM 1440 O O . PHE A 1 177 ? 1.429 6.029 -5.265 1.00 94.31 177 PHE A O 1
ATOM 1447 N N . GLU A 1 178 ? 0.022 4.796 -6.488 1.00 94.06 178 GLU A N 1
ATOM 1448 C CA . GLU A 1 178 ? -0.377 5.907 -7.366 1.00 94.06 178 GLU A CA 1
ATOM 1449 C C . GLU A 1 178 ? -1.082 7.020 -6.592 1.00 94.06 178 GLU A C 1
ATOM 1451 O O . GLU A 1 178 ? -0.744 8.194 -6.753 1.00 94.06 178 GLU A O 1
ATOM 1456 N N . LYS A 1 179 ? -2.027 6.655 -5.714 1.00 93.19 179 LYS A N 1
ATOM 1457 C CA . LYS A 1 179 ? -2.693 7.617 -4.827 1.00 93.19 179 LYS A CA 1
ATOM 1458 C C . LYS A 1 179 ? -1.679 8.327 -3.931 1.00 93.19 179 LYS A C 1
ATOM 1460 O O . LYS A 1 179 ? -1.686 9.555 -3.880 1.00 93.19 179 LYS A O 1
ATOM 1465 N N . ALA A 1 180 ? -0.788 7.580 -3.277 1.00 93.12 180 ALA A N 1
ATOM 1466 C CA . ALA A 1 180 ? 0.257 8.146 -2.427 1.00 93.12 180 ALA A CA 1
ATOM 1467 C C . ALA A 1 180 ? 1.158 9.114 -3.208 1.00 93.12 180 ALA A C 1
ATOM 1469 O O . ALA A 1 180 ? 1.319 10.258 -2.790 1.00 93.12 180 ALA A O 1
ATOM 1470 N N . LEU A 1 181 ? 1.655 8.694 -4.377 1.00 92.69 181 LEU A N 1
ATOM 1471 C CA . LEU A 1 181 ? 2.548 9.491 -5.216 1.00 92.69 181 LEU A CA 1
ATOM 1472 C C . LEU A 1 181 ? 1.871 10.778 -5.689 1.00 92.69 181 LEU A C 1
ATOM 1474 O O . LEU A 1 181 ? 2.488 11.840 -5.667 1.00 92.69 181 LEU A O 1
ATOM 1478 N N . SER A 1 182 ? 0.597 10.702 -6.084 1.00 92.56 182 SER A N 1
ATOM 1479 C CA . SER A 1 182 ? -0.160 11.873 -6.538 1.00 92.56 182 SER A CA 1
ATOM 1480 C C . SER A 1 182 ? -0.299 12.949 -5.457 1.00 92.56 182 SER A C 1
ATOM 1482 O O . SER A 1 182 ? -0.300 14.135 -5.777 1.00 92.56 182 SER A O 1
ATOM 1484 N N . LEU A 1 183 ? -0.374 12.539 -4.185 1.00 91.75 183 LEU A N 1
ATOM 1485 C CA . LEU A 1 183 ? -0.479 13.443 -3.043 1.00 91.75 183 LEU A CA 1
ATOM 1486 C C . LEU A 1 183 ? 0.887 13.973 -2.598 1.00 91.75 183 LEU A C 1
ATOM 1488 O O . LEU A 1 183 ? 0.991 15.146 -2.245 1.00 91.75 183 LEU A O 1
ATOM 1492 N N . SER A 1 184 ? 1.921 13.128 -2.600 1.00 91.31 184 SER A N 1
ATOM 1493 C CA . SER A 1 184 ? 3.253 13.481 -2.095 1.00 91.31 184 SER A CA 1
ATOM 1494 C C . SER A 1 184 ? 4.131 14.209 -3.110 1.00 91.31 184 SER A C 1
ATOM 1496 O O . SER A 1 184 ? 5.148 14.772 -2.721 1.00 91.31 184 SER A O 1
ATOM 1498 N N . ARG A 1 185 ? 3.797 14.171 -4.405 1.00 89.88 185 ARG A N 1
ATOM 1499 C CA . ARG A 1 185 ? 4.617 14.753 -5.477 1.00 89.88 185 ARG A CA 1
ATOM 1500 C C . ARG A 1 185 ? 5.012 16.195 -5.157 1.00 89.88 185 ARG A C 1
ATOM 1502 O O . ARG A 1 185 ? 4.146 17.039 -4.923 1.00 89.88 185 ARG A O 1
ATOM 1509 N N . THR A 1 186 ? 6.313 16.490 -5.212 1.00 82.50 186 THR A N 1
ATOM 1510 C CA . THR A 1 186 ? 6.888 17.829 -4.957 1.00 82.50 186 THR A CA 1
ATOM 1511 C C . THR A 1 186 ? 6.581 18.394 -3.563 1.00 82.50 186 THR A C 1
ATOM 1513 O O . THR A 1 186 ? 6.543 19.608 -3.376 1.00 82.50 186 THR A O 1
ATOM 1516 N N . LYS A 1 187 ? 6.309 17.524 -2.584 1.00 87.69 187 LYS A N 1
ATOM 1517 C CA . LYS A 1 187 ? 6.139 17.894 -1.174 1.00 87.69 187 LYS A CA 1
ATOM 1518 C C . LYS A 1 187 ? 7.353 17.454 -0.367 1.00 87.69 187 LYS A C 1
ATOM 1520 O O . LYS A 1 187 ? 7.884 16.372 -0.590 1.00 87.69 187 LYS A O 1
ATOM 1525 N N . ASP A 1 188 ? 7.712 18.251 0.633 1.00 86.12 188 ASP A N 1
ATOM 1526 C CA . ASP A 1 188 ? 8.843 17.980 1.532 1.00 86.12 188 ASP A CA 1
ATOM 1527 C C . ASP A 1 188 ? 8.420 17.233 2.807 1.00 86.12 188 ASP A C 1
ATOM 1529 O O . ASP A 1 188 ? 8.996 17.399 3.881 1.00 86.12 188 ASP A O 1
ATOM 1533 N N . TRP A 1 189 ? 7.371 16.413 2.703 1.00 90.06 189 TRP A N 1
ATOM 1534 C CA . TRP A 1 189 ? 6.885 15.603 3.817 1.00 90.06 189 TRP A CA 1
ATOM 1535 C C . TRP A 1 189 ? 7.863 14.478 4.137 1.00 90.06 189 TRP A C 1
ATOM 1537 O O . TRP A 1 189 ? 8.452 13.885 3.236 1.00 90.06 189 TRP A O 1
ATOM 1547 N N . ARG A 1 190 ? 8.004 14.149 5.419 1.00 86.62 190 ARG A N 1
ATOM 1548 C CA . ARG A 1 190 ? 8.900 13.087 5.893 1.00 86.62 190 ARG A CA 1
ATOM 1549 C C . ARG A 1 190 ? 8.185 11.736 5.940 1.00 86.62 190 ARG A C 1
ATOM 1551 O O . ARG A 1 190 ? 6.964 11.670 6.092 1.00 86.62 190 ARG A O 1
ATOM 1558 N N . THR A 1 191 ? 8.940 10.649 5.805 1.00 78.25 191 THR A N 1
ATOM 1559 C CA . THR A 1 191 ? 8.426 9.271 5.933 1.00 78.25 191 THR A CA 1
ATOM 1560 C C . THR A 1 191 ? 8.091 8.872 7.373 1.00 78.25 191 THR A C 1
ATOM 1562 O O . THR A 1 191 ? 7.256 7.989 7.576 1.00 78.25 191 THR A O 1
ATOM 1565 N N . ASP A 1 192 ? 8.716 9.512 8.363 1.00 75.56 192 ASP A N 1
ATOM 1566 C CA . ASP A 1 192 ? 8.600 9.223 9.797 1.00 75.56 192 ASP A CA 1
ATOM 1567 C C . ASP A 1 192 ? 8.688 7.712 10.109 1.00 75.56 192 ASP A C 1
ATOM 1569 O O . ASP A 1 192 ? 9.720 7.077 9.922 1.00 75.56 192 ASP A O 1
ATOM 1573 N N . ASN A 1 193 ? 7.588 7.109 10.566 1.00 69.00 193 ASN A N 1
ATOM 1574 C CA . ASN A 1 193 ? 7.472 5.721 11.020 1.00 69.00 193 ASN A CA 1
ATOM 1575 C C . ASN A 1 193 ? 7.098 4.716 9.907 1.00 69.00 193 ASN A C 1
ATOM 1577 O O . ASN A 1 193 ? 6.688 3.582 10.194 1.00 69.00 193 ASN A O 1
ATOM 1581 N N .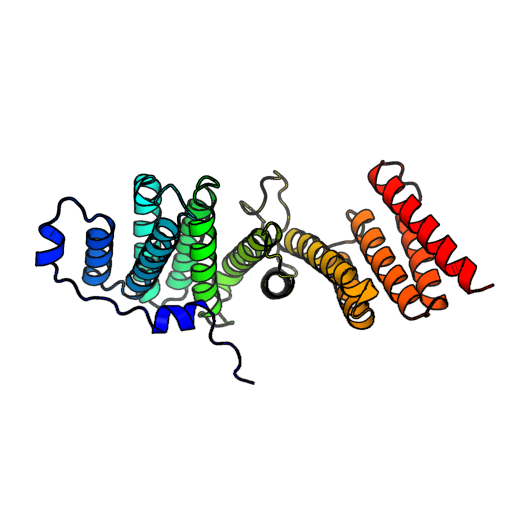 ILE A 1 194 ? 7.170 5.113 8.634 1.00 67.94 194 ILE A N 1
ATOM 1582 C CA . ILE A 1 194 ? 6.983 4.191 7.503 1.00 67.94 194 ILE A CA 1
ATOM 1583 C C . ILE A 1 194 ? 8.187 3.254 7.367 1.00 67.94 194 ILE A C 1
ATOM 1585 O O . ILE A 1 194 ? 8.002 2.066 7.093 1.00 67.94 194 ILE A O 1
ATOM 1589 N N . THR A 1 195 ? 9.398 3.753 7.615 1.00 58.41 195 THR A N 1
ATOM 1590 C CA . THR A 1 195 ? 10.649 3.002 7.468 1.00 58.41 195 THR A CA 1
ATOM 1591 C C . THR A 1 195 ? 11.361 2.831 8.804 1.00 58.41 195 THR A C 1
ATOM 1593 O O . THR A 1 195 ? 11.454 3.763 9.589 1.00 58.41 195 THR A O 1
ATOM 1596 N N . LEU A 1 196 ? 11.925 1.642 9.042 1.00 51.53 196 LEU A N 1
ATOM 1597 C CA . LEU A 1 196 ? 12.868 1.407 10.149 1.00 51.53 196 LEU A CA 1
ATOM 1598 C C . LEU A 1 196 ? 14.277 1.950 9.846 1.00 51.53 196 LEU A C 1
ATOM 1600 O O . LEU A 1 196 ? 15.146 1.950 10.712 1.00 51.53 196 LEU A O 1
ATOM 1604 N N . VAL A 1 197 ? 14.517 2.369 8.600 1.00 50.88 197 VAL A N 1
ATOM 1605 C CA . VAL A 1 197 ? 15.769 2.997 8.179 1.00 50.88 197 VAL A CA 1
ATOM 1606 C C . VAL A 1 197 ? 15.742 4.442 8.671 1.00 50.88 197 VAL A C 1
ATOM 1608 O O . VAL A 1 197 ? 14.877 5.207 8.254 1.00 50.88 197 VAL A O 1
ATOM 1611 N N . PHE A 1 198 ? 16.678 4.779 9.561 1.00 41.81 198 PHE A N 1
ATOM 1612 C CA . PHE A 1 198 ? 16.893 6.093 10.187 1.00 41.81 198 PHE A CA 1
ATOM 1613 C C . PHE A 1 198 ? 17.383 7.184 9.211 1.00 41.81 198 PHE A C 1
ATOM 1615 O O . PHE A 1 198 ? 18.148 8.061 9.599 1.00 41.81 198 PHE A O 1
ATOM 1622 N N . ASP A 1 199 ? 16.959 7.148 7.949 1.00 51.84 199 ASP A N 1
ATOM 1623 C CA . ASP A 1 199 ? 17.166 8.280 7.049 1.00 51.84 199 ASP A CA 1
ATOM 1624 C C . ASP A 1 199 ? 15.911 9.148 7.058 1.00 51.84 199 ASP A C 1
ATOM 1626 O O . ASP A 1 199 ? 14.796 8.645 6.903 1.00 51.84 199 ASP A O 1
ATOM 1630 N N . GLU A 1 200 ? 16.105 10.461 7.200 1.00 54.75 200 GLU A N 1
ATOM 1631 C CA . GLU A 1 200 ? 15.095 11.499 6.975 1.00 54.75 200 GLU A CA 1
ATOM 1632 C C . GLU A 1 200 ? 14.681 11.526 5.489 1.00 54.75 200 GLU A C 1
ATOM 1634 O O . GLU A 1 200 ? 14.929 12.490 4.766 1.00 54.75 200 GLU A O 1
ATOM 1639 N N . GLN A 1 201 ? 14.100 10.434 4.988 1.00 69.06 201 GLN A N 1
ATOM 1640 C CA . GLN A 1 201 ? 13.695 10.329 3.595 1.00 69.06 201 GLN A CA 1
ATOM 1641 C C . GLN A 1 201 ? 12.459 11.189 3.349 1.00 69.06 201 GLN A C 1
ATOM 1643 O O . GLN A 1 201 ? 11.489 11.191 4.115 1.00 69.06 201 GLN A O 1
ATOM 1648 N N . ASN A 1 202 ? 12.493 11.908 2.231 1.00 86.31 202 ASN A N 1
ATOM 1649 C CA . ASN A 1 202 ? 11.324 12.578 1.697 1.00 86.31 202 ASN A CA 1
ATOM 1650 C C . ASN A 1 202 ? 10.293 11.510 1.268 1.00 86.31 202 ASN A C 1
ATOM 1652 O O . ASN A 1 202 ? 10.632 10.532 0.597 1.00 86.31 202 ASN A O 1
ATOM 1656 N N . LEU A 1 203 ? 9.026 11.692 1.648 1.00 88.94 203 LEU A N 1
ATOM 1657 C CA . LEU A 1 203 ? 7.927 10.779 1.340 1.00 88.94 203 LEU A CA 1
ATOM 1658 C C . LEU A 1 203 ? 7.730 10.603 -0.172 1.00 88.94 203 LEU A C 1
ATOM 1660 O O . LEU A 1 203 ? 7.477 9.486 -0.611 1.00 88.94 203 LEU A O 1
ATOM 1664 N N . HIS A 1 204 ? 7.872 11.662 -0.975 1.00 90.50 204 HIS A N 1
ATOM 1665 C CA . HIS A 1 204 ? 7.833 11.594 -2.442 1.00 90.50 204 HIS A CA 1
ATOM 1666 C C . HIS A 1 204 ? 8.911 10.661 -2.985 1.00 90.50 204 HIS A C 1
ATOM 1668 O O . HIS A 1 204 ? 8.602 9.782 -3.790 1.00 90.50 204 HIS A O 1
ATOM 1674 N N . GLU A 1 205 ? 10.148 10.820 -2.514 1.00 88.12 205 GLU A N 1
ATOM 1675 C CA . GLU A 1 205 ? 11.274 9.982 -2.925 1.00 88.12 205 GLU A CA 1
ATOM 1676 C C . GLU A 1 205 ? 11.032 8.528 -2.514 1.00 88.12 205 GLU A C 1
ATOM 1678 O O . GLU A 1 205 ? 11.059 7.633 -3.361 1.00 88.12 205 GLU A O 1
ATOM 1683 N N . PHE A 1 206 ? 10.689 8.289 -1.248 1.00 89.19 206 PHE A N 1
ATOM 1684 C CA . PHE A 1 206 ? 10.415 6.949 -0.736 1.00 89.19 206 PHE A CA 1
ATOM 1685 C C . PHE A 1 206 ? 9.284 6.247 -1.499 1.00 89.19 206 PHE A C 1
ATOM 1687 O O . PHE A 1 206 ? 9.435 5.096 -1.931 1.00 89.19 206 PHE A O 1
ATOM 1694 N N . VAL A 1 207 ? 8.155 6.936 -1.692 1.00 91.38 207 VAL A N 1
ATOM 1695 C CA . VAL A 1 207 ? 7.004 6.416 -2.436 1.00 91.38 207 VAL A CA 1
ATOM 1696 C C . VAL A 1 207 ? 7.401 6.132 -3.876 1.00 91.38 207 VAL A C 1
ATOM 1698 O O . VAL A 1 207 ? 7.103 5.047 -4.366 1.00 91.38 207 VAL A O 1
ATOM 1701 N N . GLY A 1 208 ? 8.107 7.042 -4.550 1.00 90.62 208 GLY A N 1
ATOM 1702 C CA . GLY A 1 208 ? 8.506 6.845 -5.942 1.00 90.62 208 GLY A CA 1
ATOM 1703 C C . GLY A 1 208 ? 9.493 5.692 -6.127 1.00 90.62 208 GLY A C 1
ATOM 1704 O O . GLY A 1 208 ? 9.300 4.850 -7.005 1.00 90.62 208 GLY A O 1
ATOM 1705 N N . VAL A 1 209 ? 10.501 5.568 -5.261 1.00 89.25 209 VAL A N 1
ATOM 1706 C CA . VAL A 1 209 ? 11.462 4.451 -5.297 1.00 89.25 209 VAL A CA 1
ATOM 17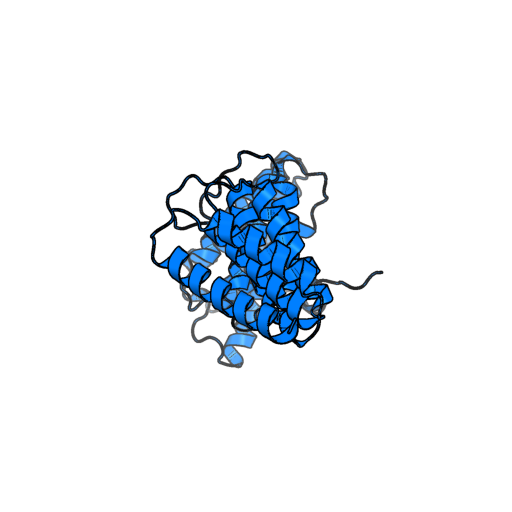07 C C . VAL A 1 209 ? 10.761 3.116 -5.056 1.00 89.25 209 VAL A C 1
ATOM 1709 O O . VAL A 1 209 ? 10.966 2.150 -5.801 1.00 89.25 209 VAL A O 1
ATOM 1712 N N . THR A 1 210 ? 9.904 3.054 -4.039 1.00 90.25 210 THR A N 1
ATOM 1713 C CA . THR A 1 210 ? 9.188 1.824 -3.679 1.00 90.25 210 THR A CA 1
ATOM 1714 C C . THR A 1 210 ? 8.156 1.458 -4.743 1.00 90.25 210 THR A C 1
ATOM 1716 O O . THR A 1 210 ? 8.057 0.296 -5.142 1.00 90.25 210 THR A O 1
ATOM 1719 N N . PHE A 1 211 ? 7.447 2.441 -5.290 1.00 92.56 211 PHE A N 1
ATOM 1720 C CA . PHE A 1 211 ? 6.490 2.227 -6.366 1.00 92.56 211 PHE A CA 1
ATOM 1721 C C . PHE A 1 211 ? 7.173 1.762 -7.654 1.00 92.56 211 PHE A C 1
ATOM 1723 O O . PHE A 1 211 ? 6.743 0.778 -8.258 1.00 92.56 211 PHE A O 1
ATOM 1730 N N . ALA A 1 212 ? 8.291 2.383 -8.041 1.00 91.31 212 ALA A N 1
ATOM 1731 C CA . ALA A 1 212 ? 9.109 1.914 -9.155 1.00 91.31 212 ALA A CA 1
ATOM 1732 C C . ALA A 1 212 ? 9.576 0.467 -8.947 1.00 91.31 212 ALA A C 1
ATOM 1734 O O . ALA A 1 212 ? 9.617 -0.306 -9.912 1.00 91.31 212 ALA A O 1
ATOM 1735 N N . SER A 1 213 ? 9.870 0.093 -7.695 1.00 89.69 213 SER A N 1
ATOM 1736 C CA . SER A 1 213 ? 10.204 -1.278 -7.308 1.00 89.69 213 SER A CA 1
ATOM 1737 C C . SER A 1 213 ? 9.067 -2.259 -7.614 1.00 89.69 213 SER A C 1
ATOM 1739 O O . SER A 1 213 ? 9.256 -3.278 -8.283 1.00 89.69 213 SER A O 1
ATOM 1741 N N . VAL A 1 214 ? 7.851 -1.921 -7.188 1.00 91.12 214 VAL A N 1
ATOM 1742 C CA . VAL A 1 214 ? 6.643 -2.715 -7.461 1.00 91.12 214 VAL A CA 1
ATOM 1743 C C . VAL A 1 214 ? 6.358 -2.805 -8.961 1.00 91.12 214 VAL A C 1
ATOM 1745 O O . VAL A 1 214 ? 6.115 -3.897 -9.474 1.00 91.12 214 VAL A O 1
ATOM 1748 N N . LEU A 1 215 ? 6.460 -1.692 -9.691 1.00 91.94 215 LEU A N 1
ATOM 1749 C CA . LEU A 1 215 ? 6.238 -1.649 -11.138 1.00 91.94 215 LEU A CA 1
ATOM 1750 C C . LEU A 1 215 ? 7.231 -2.531 -11.904 1.00 91.94 215 LEU A C 1
ATOM 1752 O O . LEU A 1 215 ? 6.817 -3.258 -12.807 1.00 91.94 215 LEU A O 1
ATOM 1756 N N . PHE A 1 216 ? 8.521 -2.543 -11.533 1.00 89.50 216 PHE A N 1
ATOM 1757 C CA . PHE A 1 216 ? 9.476 -3.433 -12.206 1.00 89.50 216 PHE A CA 1
ATOM 1758 C C . PHE A 1 216 ? 9.179 -4.906 -11.906 1.00 89.50 216 PHE A C 1
ATOM 1760 O O . PHE A 1 216 ? 9.334 -5.750 -12.790 1.00 89.50 216 PHE A O 1
ATOM 1767 N N . LYS A 1 217 ? 8.786 -5.246 -10.669 1.00 90.25 217 LYS A N 1
ATOM 1768 C CA . LYS A 1 217 ? 8.446 -6.631 -10.297 1.00 90.25 217 LYS A CA 1
ATOM 1769 C C . LYS A 1 217 ? 7.205 -7.098 -11.054 1.00 90.25 217 LYS A C 1
ATOM 1771 O O . LYS A 1 217 ? 7.217 -8.195 -11.605 1.00 90.25 217 LYS A O 1
ATOM 1776 N N . SER A 1 218 ? 6.202 -6.228 -11.154 1.00 90.69 218 SER A N 1
ATOM 1777 C CA . SER A 1 218 ? 5.000 -6.441 -11.960 1.00 90.69 218 SER A CA 1
ATOM 1778 C C . SER A 1 218 ? 5.351 -6.664 -13.434 1.00 90.69 218 SER A C 1
ATOM 1780 O O . SER A 1 218 ? 4.930 -7.654 -14.025 1.00 90.69 218 SER A O 1
ATOM 1782 N N . ALA A 1 219 ? 6.221 -5.828 -14.013 1.00 90.81 219 ALA A N 1
ATOM 1783 C CA . ALA A 1 219 ? 6.678 -5.977 -15.396 1.00 90.81 219 ALA A CA 1
ATOM 1784 C C . ALA A 1 219 ? 7.324 -7.348 -15.669 1.00 90.81 219 ALA A C 1
ATOM 1786 O O . ALA A 1 219 ? 7.052 -7.963 -16.700 1.00 90.81 219 ALA A O 1
ATOM 1787 N N . LYS A 1 220 ? 8.138 -7.860 -14.732 1.00 90.06 220 LYS A N 1
ATOM 1788 C CA . LYS A 1 220 ? 8.756 -9.193 -14.851 1.00 90.06 220 LYS A CA 1
ATOM 1789 C C . LYS A 1 220 ? 7.725 -10.322 -14.912 1.00 90.06 220 LYS A C 1
ATOM 1791 O O . LYS A 1 220 ? 7.943 -11.286 -15.638 1.00 90.06 220 LYS A O 1
ATOM 1796 N N . ALA A 1 221 ? 6.613 -10.204 -14.188 1.00 89.31 221 ALA A N 1
ATOM 1797 C CA . ALA A 1 221 ? 5.560 -11.221 -14.187 1.00 89.31 221 ALA A CA 1
ATOM 1798 C C . ALA A 1 221 ? 4.855 -11.358 -15.551 1.00 89.31 221 ALA A C 1
ATOM 1800 O O . ALA A 1 221 ? 4.248 -12.390 -15.833 1.00 89.31 221 ALA A O 1
ATOM 1801 N N . PHE A 1 222 ? 4.966 -10.344 -16.415 1.00 89.69 222 PHE A N 1
ATOM 1802 C CA . PHE A 1 222 ? 4.339 -10.322 -17.734 1.00 89.69 222 PHE A CA 1
ATOM 1803 C C . PHE A 1 222 ? 5.238 -10.787 -18.886 1.00 89.69 222 PHE A C 1
ATOM 1805 O O . PHE A 1 222 ? 4.760 -10.823 -20.019 1.00 89.69 222 PHE A O 1
ATOM 1812 N N . ILE A 1 223 ? 6.499 -11.166 -18.624 1.00 87.62 223 ILE A N 1
ATOM 1813 C CA . ILE A 1 223 ? 7.490 -11.480 -19.673 1.00 87.62 223 ILE A CA 1
ATOM 1814 C C . ILE A 1 223 ? 6.979 -12.517 -20.673 1.00 87.62 223 ILE A C 1
ATOM 1816 O O . ILE A 1 223 ? 7.077 -12.276 -21.865 1.00 87.62 223 ILE A O 1
ATOM 1820 N N . HIS A 1 224 ? 6.385 -13.616 -20.209 1.00 85.69 224 HIS A N 1
ATOM 1821 C CA . HIS A 1 224 ? 5.937 -14.702 -21.093 1.00 85.69 224 HIS A CA 1
ATOM 1822 C C . HIS A 1 224 ? 4.423 -14.718 -21.346 1.00 85.69 224 HIS A C 1
ATOM 1824 O O . HIS A 1 224 ? 3.939 -15.528 -22.127 1.00 85.69 224 HIS A O 1
ATOM 1830 N N . THR A 1 225 ? 3.653 -13.856 -20.673 1.00 88.88 225 THR A N 1
ATOM 1831 C CA . THR A 1 225 ? 2.180 -13.883 -20.721 1.00 88.88 225 THR A CA 1
ATOM 1832 C C . THR A 1 225 ? 1.603 -12.713 -21.507 1.00 88.88 225 THR A C 1
ATOM 1834 O O . THR A 1 225 ? 0.748 -12.905 -22.367 1.00 88.88 225 THR A O 1
ATOM 1837 N N . ASN A 1 226 ? 2.062 -11.490 -21.234 1.00 90.88 226 ASN A N 1
ATOM 1838 C CA . ASN A 1 226 ? 1.642 -10.293 -21.956 1.00 90.88 226 ASN A CA 1
ATOM 1839 C C . ASN A 1 226 ? 2.782 -9.261 -21.994 1.00 90.88 226 ASN A C 1
ATOM 1841 O O . ASN A 1 226 ? 2.754 -8.267 -21.258 1.00 90.88 226 ASN A O 1
ATOM 1845 N N . PRO A 1 227 ? 3.781 -9.463 -22.871 1.00 90.94 227 PRO A N 1
ATOM 1846 C CA . PRO A 1 227 ? 4.966 -8.615 -22.908 1.00 90.94 227 PRO A CA 1
ATOM 1847 C C . PRO A 1 227 ? 4.654 -7.128 -23.118 1.00 90.94 227 PRO A C 1
ATOM 1849 O O . PRO A 1 227 ? 5.333 -6.272 -22.559 1.00 90.94 227 PRO A O 1
ATOM 1852 N N . LYS A 1 228 ? 3.600 -6.793 -23.880 1.00 92.19 228 LYS A N 1
ATOM 1853 C CA . LYS A 1 228 ? 3.194 -5.399 -24.131 1.00 92.19 228 LYS A CA 1
ATOM 1854 C C . LYS A 1 228 ? 2.795 -4.684 -22.840 1.00 92.19 228 LYS A C 1
ATOM 1856 O O . LYS A 1 228 ? 3.261 -3.575 -22.589 1.00 92.19 228 LYS A O 1
ATOM 1861 N N . LEU A 1 229 ? 1.992 -5.339 -22.000 1.00 91.06 229 LEU A N 1
ATOM 1862 C CA . LEU A 1 229 ? 1.630 -4.805 -20.688 1.00 91.06 229 LEU A CA 1
ATOM 1863 C C . LEU A 1 229 ? 2.860 -4.707 -19.774 1.00 91.06 229 LEU A C 1
ATOM 1865 O O . LEU A 1 229 ? 3.022 -3.722 -19.057 1.00 91.06 229 LEU A O 1
ATOM 1869 N N . GLY A 1 230 ? 3.767 -5.687 -19.836 1.00 92.25 230 GLY A N 1
ATOM 1870 C CA . GLY A 1 230 ? 5.039 -5.626 -19.115 1.00 92.25 230 GLY A CA 1
ATOM 1871 C C . GLY A 1 230 ? 5.892 -4.416 -19.513 1.00 92.25 230 GLY A C 1
ATOM 1872 O O . GLY A 1 230 ? 6.461 -3.762 -18.638 1.00 92.25 230 GLY A O 1
ATOM 1873 N N . ILE A 1 231 ? 5.952 -4.078 -20.808 1.00 93.50 231 ILE A N 1
ATOM 1874 C CA . ILE A 1 231 ? 6.684 -2.902 -21.313 1.00 93.50 231 ILE A CA 1
ATOM 1875 C C . ILE A 1 231 ? 6.096 -1.622 -20.720 1.00 93.50 231 ILE A C 1
ATOM 1877 O O . ILE A 1 231 ? 6.851 -0.777 -20.244 1.00 93.50 231 ILE A O 1
ATOM 1881 N N . GLU A 1 232 ? 4.768 -1.507 -20.676 1.00 94.00 232 GLU A N 1
ATOM 1882 C CA . GLU A 1 232 ? 4.087 -0.361 -20.070 1.00 94.00 232 GLU A CA 1
ATOM 1883 C C . GLU A 1 232 ? 4.455 -0.198 -18.585 1.00 94.00 232 GLU A C 1
ATOM 1885 O O . GLU A 1 232 ? 4.802 0.901 -18.144 1.00 94.00 232 GLU A O 1
ATOM 1890 N N . GLN A 1 233 ? 4.449 -1.288 -17.809 1.00 92.81 233 GLN A N 1
ATOM 1891 C CA . GLN A 1 233 ? 4.845 -1.249 -16.395 1.00 92.81 233 GLN A CA 1
ATOM 1892 C C . GLN A 1 233 ? 6.327 -0.887 -16.223 1.00 92.81 233 GLN A C 1
ATOM 1894 O O . GLN A 1 233 ? 6.675 -0.099 -15.340 1.00 92.81 233 GLN A O 1
ATOM 1899 N N . ALA A 1 234 ? 7.207 -1.408 -17.083 1.00 93.25 234 ALA A N 1
ATOM 1900 C CA . ALA A 1 234 ? 8.627 -1.067 -17.064 1.00 93.25 234 ALA A CA 1
ATOM 1901 C C . ALA A 1 234 ? 8.861 0.417 -17.398 1.00 93.25 234 ALA A C 1
ATOM 1903 O O . ALA A 1 234 ? 9.652 1.080 -16.726 1.00 93.25 234 ALA A O 1
ATOM 1904 N N . ASP A 1 235 ? 8.134 0.972 -18.370 1.00 92.94 235 ASP A N 1
ATOM 1905 C CA . ASP A 1 235 ? 8.197 2.397 -18.708 1.00 92.94 235 ASP A CA 1
ATOM 1906 C C . ASP A 1 235 ? 7.686 3.286 -17.575 1.00 92.94 235 ASP A C 1
ATOM 1908 O O . ASP A 1 235 ? 8.296 4.315 -17.273 1.00 92.94 235 ASP A O 1
ATOM 1912 N N . ARG A 1 236 ? 6.606 2.881 -16.899 1.00 94.00 236 ARG A N 1
ATOM 1913 C CA . ARG A 1 236 ? 6.116 3.575 -15.700 1.00 94.00 236 ARG A CA 1
ATOM 1914 C C . ARG A 1 236 ? 7.146 3.542 -14.571 1.00 94.00 236 ARG A C 1
ATOM 1916 O O . ARG A 1 236 ? 7.362 4.572 -13.938 1.00 94.00 236 ARG A O 1
ATOM 1923 N N . SER A 1 237 ? 7.823 2.410 -14.365 1.00 92.69 237 SER A N 1
ATOM 1924 C CA . SER A 1 237 ? 8.909 2.287 -13.381 1.00 92.69 237 SER A CA 1
ATOM 1925 C C . SER A 1 237 ? 10.047 3.270 -13.682 1.00 92.69 237 SER A C 1
ATOM 1927 O O . SER A 1 237 ? 10.422 4.057 -12.817 1.00 92.69 237 SER A O 1
ATOM 1929 N N . ILE A 1 238 ? 10.537 3.308 -14.929 1.00 90.69 238 ILE A N 1
ATOM 1930 C CA . ILE A 1 238 ? 11.618 4.218 -15.351 1.00 90.69 238 ILE A CA 1
ATOM 1931 C C . ILE A 1 238 ? 11.214 5.687 -15.169 1.00 90.69 238 ILE A C 1
ATOM 1933 O O . ILE A 1 238 ? 11.999 6.473 -14.637 1.00 90.69 238 ILE A O 1
ATOM 1937 N N . LYS A 1 239 ? 9.992 6.061 -15.574 1.00 90.75 239 LYS A N 1
ATOM 1938 C CA . LYS A 1 239 ? 9.463 7.425 -15.392 1.00 90.75 239 LYS A CA 1
ATOM 1939 C C . LYS A 1 239 ? 9.400 7.818 -13.918 1.00 90.75 239 LYS A C 1
ATOM 1941 O O . LYS A 1 239 ? 9.794 8.925 -13.575 1.00 90.75 239 LYS A O 1
ATOM 1946 N N . CYS A 1 240 ? 8.956 6.906 -13.057 1.00 89.38 240 CYS A N 1
ATOM 1947 C CA . CYS A 1 240 ? 8.861 7.153 -11.623 1.00 89.38 240 CYS A CA 1
ATOM 1948 C C . CYS A 1 240 ? 10.244 7.390 -10.992 1.00 89.38 240 CYS A C 1
ATOM 1950 O O . CYS A 1 240 ? 10.413 8.345 -10.241 1.00 89.38 240 CYS A O 1
ATOM 1952 N N . ILE A 1 241 ? 11.264 6.609 -11.374 1.00 88.31 241 ILE A N 1
ATOM 1953 C CA . ILE A 1 241 ? 12.647 6.822 -10.903 1.00 88.31 241 ILE A CA 1
ATOM 1954 C C . ILE A 1 241 ? 13.214 8.151 -11.419 1.00 88.31 241 ILE A C 1
ATOM 1956 O O . ILE A 1 241 ? 13.932 8.848 -10.704 1.00 88.31 241 ILE A O 1
ATOM 1960 N N . ALA A 1 242 ? 12.902 8.510 -12.666 1.00 87.06 242 ALA A N 1
ATOM 1961 C CA . ALA A 1 242 ? 13.326 9.782 -13.237 1.00 87.06 242 ALA A CA 1
ATOM 1962 C C . ALA A 1 242 ? 12.722 10.986 -12.497 1.00 87.06 242 ALA A C 1
ATOM 1964 O O . ALA A 1 242 ? 13.412 11.990 -12.352 1.00 87.06 242 ALA A O 1
ATOM 1965 N N . GLU A 1 243 ? 11.482 10.865 -12.014 1.00 86.62 243 GLU A N 1
ATOM 1966 C CA . GLU A 1 243 ? 10.779 11.907 -11.256 1.00 86.62 243 GLU A CA 1
ATOM 1967 C C . GLU A 1 243 ? 11.425 12.186 -9.888 1.00 86.62 243 GLU A C 1
ATOM 1969 O O . GLU A 1 243 ? 11.516 13.345 -9.496 1.00 86.62 243 GLU A O 1
ATOM 1974 N N . VAL A 1 244 ? 11.896 11.153 -9.177 1.00 82.50 244 VAL A N 1
ATOM 1975 C CA . VAL A 1 244 ? 12.439 11.292 -7.806 1.00 82.50 244 VAL A CA 1
ATOM 1976 C C . VAL A 1 244 ? 13.953 11.515 -7.728 1.00 82.50 244 VAL A C 1
ATOM 1978 O O . VAL A 1 244 ? 14.471 11.831 -6.664 1.00 82.50 244 VAL A O 1
ATOM 1981 N N . GLY A 1 245 ? 14.675 11.387 -8.845 1.00 73.88 245 GLY A N 1
ATOM 1982 C CA . GLY A 1 245 ? 16.111 11.675 -8.931 1.00 73.88 245 GLY A CA 1
ATOM 1983 C C . GLY A 1 245 ? 16.970 10.445 -9.239 1.00 73.88 245 GLY A C 1
ATOM 1984 O O . GLY A 1 245 ? 17.114 9.519 -8.446 1.00 73.88 245 GLY A O 1
ATOM 1985 N N . GLN A 1 246 ? 17.615 10.448 -10.409 1.00 62.03 246 GLN A N 1
ATOM 1986 C CA . GLN A 1 246 ? 18.284 9.261 -10.965 1.00 62.03 246 GLN A CA 1
ATOM 1987 C C . GLN A 1 246 ? 19.648 8.930 -10.331 1.00 62.03 246 GLN A C 1
ATOM 1989 O O . GLN A 1 246 ? 20.068 7.772 -10.346 1.00 62.03 246 GLN A O 1
ATOM 1994 N N . MET A 1 247 ? 20.367 9.927 -9.802 1.00 59.00 247 MET A N 1
ATOM 1995 C CA . MET A 1 247 ? 21.809 9.803 -9.520 1.00 59.00 247 MET A CA 1
ATOM 1996 C C . MET A 1 247 ? 22.142 8.820 -8.392 1.00 59.00 247 MET A C 1
ATOM 1998 O O . MET A 1 247 ? 23.156 8.127 -8.480 1.00 59.00 247 MET A O 1
ATOM 2002 N N . LYS A 1 248 ? 21.279 8.706 -7.374 1.00 67.19 248 LYS A N 1
ATOM 2003 C CA . LYS A 1 248 ? 21.447 7.756 -6.258 1.00 67.19 248 LYS A CA 1
ATOM 2004 C C . LYS A 1 248 ? 20.864 6.365 -6.556 1.00 67.19 248 LYS A C 1
ATOM 2006 O O . LYS A 1 248 ? 21.143 5.413 -5.838 1.00 67.19 248 LYS A O 1
ATOM 2011 N N . LEU A 1 249 ? 20.099 6.220 -7.644 1.00 77.69 249 LEU A N 1
ATOM 2012 C CA . LEU A 1 249 ? 19.278 5.037 -7.942 1.00 77.69 249 LEU A CA 1
ATOM 2013 C C . LEU A 1 249 ? 19.734 4.273 -9.194 1.00 77.69 249 LEU A C 1
ATOM 2015 O O . LEU A 1 249 ? 18.955 3.521 -9.785 1.00 77.69 249 LEU A O 1
ATOM 2019 N N . LYS A 1 250 ? 21.004 4.424 -9.599 1.00 81.69 250 LYS A N 1
ATOM 2020 C CA . LYS A 1 250 ? 21.567 3.829 -10.830 1.00 81.69 250 LYS A CA 1
ATOM 2021 C C . LYS A 1 250 ? 21.254 2.335 -10.988 1.00 81.69 250 LYS A C 1
ATOM 2023 O O . LYS A 1 250 ? 20.893 1.902 -12.081 1.00 81.69 250 LYS A O 1
ATOM 2028 N N . ILE A 1 251 ? 21.337 1.551 -9.905 1.00 83.75 251 ILE A N 1
ATOM 2029 C CA . ILE A 1 251 ? 21.003 0.112 -9.917 1.00 83.75 251 ILE A CA 1
ATOM 2030 C C . ILE A 1 251 ? 19.538 -0.113 -10.288 1.00 83.75 251 ILE A C 1
ATOM 2032 O O . ILE A 1 251 ? 19.238 -0.988 -11.101 1.00 83.75 251 ILE A O 1
ATOM 2036 N N . LEU A 1 252 ? 18.620 0.637 -9.678 1.00 82.69 252 LEU A N 1
ATOM 2037 C CA . LEU A 1 252 ? 17.187 0.459 -9.891 1.00 82.69 252 LEU A CA 1
ATOM 2038 C C . LEU A 1 252 ? 16.806 0.838 -11.327 1.00 82.69 252 LEU A C 1
ATOM 2040 O O . LEU A 1 252 ? 16.081 0.089 -11.980 1.00 82.69 252 LEU A O 1
ATOM 2044 N N . VAL A 1 253 ? 17.386 1.927 -11.848 1.00 86.12 253 VAL A N 1
ATOM 2045 C CA . VAL A 1 253 ? 17.246 2.330 -13.257 1.00 86.12 253 VAL A CA 1
ATOM 2046 C C . VAL A 1 253 ? 17.747 1.224 -14.185 1.00 86.12 253 VAL A C 1
ATOM 2048 O O . VAL A 1 253 ? 17.021 0.793 -15.081 1.00 86.12 253 VAL A O 1
ATOM 2051 N N . ALA A 1 254 ? 18.960 0.711 -13.956 1.00 86.94 254 ALA A N 1
ATOM 2052 C CA . ALA A 1 254 ? 19.531 -0.351 -14.779 1.00 86.94 254 ALA A CA 1
ATOM 2053 C C . ALA A 1 254 ? 18.670 -1.625 -14.751 1.00 86.94 254 ALA A C 1
ATOM 2055 O O . ALA A 1 254 ? 18.399 -2.203 -15.804 1.00 86.94 254 ALA A O 1
ATOM 2056 N N . LYS A 1 255 ? 18.170 -2.029 -13.575 1.00 88.31 255 LYS A N 1
ATOM 2057 C CA . LYS A 1 255 ? 17.254 -3.172 -13.423 1.00 88.31 255 LYS A CA 1
ATOM 2058 C C . LYS A 1 255 ? 15.954 -2.973 -14.210 1.00 88.31 255 LYS A C 1
ATOM 2060 O O . LYS A 1 255 ? 15.535 -3.896 -14.906 1.00 88.31 255 LYS A O 1
ATOM 2065 N N . ALA A 1 256 ? 15.336 -1.793 -14.147 1.00 89.12 256 ALA A N 1
ATOM 2066 C CA . ALA A 1 256 ? 14.109 -1.502 -14.891 1.00 89.12 256 ALA A CA 1
ATOM 2067 C C . ALA A 1 256 ? 14.338 -1.520 -16.417 1.00 89.12 256 ALA A C 1
ATOM 2069 O O . ALA A 1 256 ? 13.569 -2.144 -17.152 1.00 89.12 256 ALA A O 1
ATOM 2070 N N . ILE A 1 257 ? 15.440 -0.924 -16.894 1.00 90.31 257 ILE A N 1
ATOM 2071 C CA . ILE A 1 257 ? 15.815 -0.940 -18.319 1.00 90.31 257 ILE A CA 1
ATO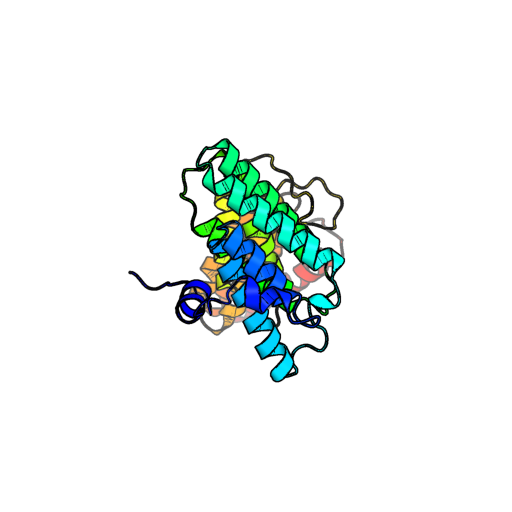M 2072 C C . ILE A 1 257 ? 16.084 -2.370 -18.808 1.00 90.31 257 ILE A C 1
ATOM 2074 O O . ILE A 1 257 ? 15.664 -2.725 -19.909 1.00 90.31 257 ILE A O 1
ATOM 2078 N N . LEU A 1 258 ? 16.747 -3.206 -18.004 1.00 90.62 258 LEU A N 1
ATOM 2079 C CA . LEU A 1 258 ? 17.001 -4.607 -18.352 1.00 90.62 258 LEU A CA 1
ATOM 2080 C C . LEU A 1 258 ? 15.712 -5.411 -18.513 1.00 90.62 258 LEU A C 1
ATOM 2082 O O . LEU A 1 258 ? 15.593 -6.185 -19.461 1.00 90.62 258 LEU A O 1
ATOM 2086 N N . VAL A 1 259 ? 14.736 -5.211 -17.626 1.00 91.69 259 VAL A N 1
ATOM 2087 C CA . VAL A 1 259 ? 13.421 -5.859 -17.745 1.00 91.69 259 VAL A CA 1
ATOM 2088 C C . VAL A 1 259 ? 12.729 -5.428 -19.031 1.00 91.69 259 VAL A C 1
ATOM 2090 O O . VAL A 1 259 ? 12.279 -6.288 -19.786 1.00 91.69 259 VAL A O 1
ATOM 2093 N N . LYS A 1 260 ? 12.719 -4.123 -19.335 1.00 93.12 260 LYS A N 1
ATOM 2094 C CA . LYS A 1 260 ? 12.171 -3.614 -20.599 1.00 93.12 260 LYS A CA 1
ATOM 2095 C C . LYS A 1 260 ? 12.858 -4.246 -21.811 1.00 93.12 260 LYS A C 1
ATOM 2097 O O . LYS A 1 260 ? 12.183 -4.667 -22.743 1.00 93.12 260 LYS A O 1
ATOM 2102 N N . ALA A 1 261 ? 14.187 -4.346 -21.796 1.00 92.00 261 ALA A N 1
ATOM 2103 C CA . ALA A 1 261 ? 14.936 -4.963 -22.885 1.00 92.00 261 ALA A CA 1
ATOM 2104 C C . ALA A 1 261 ? 14.558 -6.438 -23.087 1.00 92.00 261 ALA A C 1
ATOM 2106 O O . ALA A 1 261 ? 14.360 -6.848 -24.225 1.00 92.00 261 ALA A O 1
ATOM 2107 N N . ARG A 1 262 ? 14.393 -7.217 -22.010 1.00 89.88 262 ARG A N 1
ATOM 2108 C CA . ARG A 1 262 ? 13.925 -8.612 -22.107 1.00 89.88 262 ARG A CA 1
ATOM 2109 C C . ARG A 1 262 ? 12.524 -8.705 -22.706 1.00 89.88 262 ARG A C 1
ATOM 2111 O O . ARG A 1 262 ? 12.317 -9.480 -23.625 1.00 89.88 262 ARG A O 1
ATOM 2118 N N . LEU A 1 263 ? 11.595 -7.864 -22.260 1.00 92.00 263 LEU A N 1
ATOM 2119 C CA . LEU A 1 263 ? 10.242 -7.817 -22.823 1.00 92.00 263 LEU A CA 1
ATOM 2120 C C . LEU A 1 263 ? 10.232 -7.467 -24.321 1.00 92.00 263 LEU A C 1
ATOM 2122 O O . LEU A 1 263 ? 9.430 -8.004 -25.078 1.00 92.00 263 LEU A O 1
ATOM 2126 N N . LEU A 1 264 ? 11.132 -6.580 -24.757 1.00 92.50 264 LEU A N 1
ATOM 2127 C CA . LEU A 1 264 ? 11.304 -6.237 -26.171 1.00 92.50 264 LEU A CA 1
ATOM 2128 C C . LEU A 1 264 ? 11.876 -7.405 -26.990 1.00 92.50 264 LEU A C 1
ATOM 2130 O O . LEU A 1 264 ? 11.468 -7.588 -28.133 1.00 92.50 264 LEU A O 1
ATOM 2134 N N . ILE A 1 265 ? 12.787 -8.196 -26.412 1.00 89.88 265 ILE A N 1
ATOM 2135 C CA . ILE A 1 265 ? 13.317 -9.428 -27.024 1.00 89.88 265 ILE A CA 1
ATOM 2136 C C . ILE A 1 265 ? 12.190 -10.451 -27.226 1.00 89.88 265 ILE A C 1
ATOM 2138 O O . ILE A 1 265 ? 12.098 -11.016 -28.311 1.00 89.88 265 ILE A O 1
ATOM 2142 N N . GLU A 1 266 ? 11.303 -10.633 -26.240 1.00 90.19 266 GLU A N 1
ATOM 2143 C CA . GLU A 1 266 ? 10.155 -11.557 -26.337 1.00 90.19 266 GLU A CA 1
ATOM 2144 C C . GLU A 1 266 ? 9.209 -11.206 -27.497 1.00 90.19 266 GLU A C 1
ATOM 2146 O O . GLU A 1 266 ? 8.696 -12.091 -28.173 1.00 90.19 266 GLU A O 1
ATOM 2151 N N . ILE A 1 267 ? 9.010 -9.915 -27.790 1.00 92.38 267 ILE A N 1
ATOM 2152 C CA . ILE A 1 267 ? 8.205 -9.471 -28.946 1.00 92.38 267 ILE A CA 1
ATOM 2153 C C . ILE A 1 267 ? 9.028 -9.284 -30.226 1.00 92.38 267 ILE A C 1
ATOM 2155 O O . ILE A 1 267 ? 8.572 -8.625 -31.159 1.00 92.38 267 ILE A O 1
ATOM 2159 N N . SER A 1 268 ? 10.245 -9.828 -30.272 1.00 91.31 268 SER A N 1
ATOM 2160 C CA . SER A 1 268 ? 11.159 -9.759 -31.420 1.00 91.31 268 SER A CA 1
ATOM 2161 C C . SER A 1 268 ? 11.587 -8.343 -31.845 1.00 91.31 268 SER A C 1
ATOM 2163 O O . SER A 1 268 ? 12.090 -8.132 -32.948 1.00 91.31 268 SER A O 1
ATOM 2165 N N . ASN A 1 269 ? 11.459 -7.342 -30.967 1.00 91.25 269 ASN A N 1
ATOM 2166 C CA . ASN A 1 269 ? 11.948 -5.981 -31.207 1.00 91.25 269 ASN A CA 1
ATOM 2167 C C . ASN A 1 269 ? 13.407 -5.831 -30.736 1.00 91.25 269 ASN A C 1
ATOM 2169 O O . ASN A 1 269 ? 13.746 -5.062 -29.827 1.00 91.25 269 ASN A O 1
ATOM 2173 N N . TYR A 1 270 ? 14.300 -6.593 -31.367 1.00 89.00 270 TYR A N 1
ATOM 2174 C CA . TYR A 1 270 ? 15.709 -6.695 -30.972 1.00 89.00 270 TYR A CA 1
ATOM 2175 C C . TYR A 1 270 ? 16.478 -5.379 -31.129 1.00 89.00 270 TYR A C 1
ATOM 2177 O O . TYR A 1 270 ? 17.344 -5.058 -30.312 1.00 89.00 270 TYR A O 1
ATOM 2185 N N . LYS A 1 271 ? 16.147 -4.576 -32.150 1.00 90.06 271 LYS A N 1
ATOM 2186 C CA . LYS A 1 271 ? 16.796 -3.278 -32.398 1.00 90.06 271 LYS A CA 1
ATOM 2187 C C . LYS A 1 271 ? 16.597 -2.332 -31.216 1.00 90.06 271 LYS A C 1
ATOM 2189 O O . LYS A 1 271 ? 17.554 -1.718 -30.736 1.00 90.06 271 LYS A O 1
ATOM 2194 N N . GLU A 1 272 ? 15.366 -2.227 -30.726 1.00 91.50 272 GLU A N 1
ATOM 2195 C CA . GLU A 1 272 ? 15.058 -1.379 -29.581 1.00 91.50 272 GLU A CA 1
ATOM 2196 C C . GLU A 1 272 ? 15.593 -1.968 -28.272 1.00 91.50 272 GLU A C 1
ATOM 2198 O O . GLU A 1 272 ? 16.152 -1.228 -27.455 1.00 91.50 272 GLU A O 1
ATOM 2203 N N . ALA A 1 273 ? 15.523 -3.292 -28.102 1.00 90.25 273 ALA A N 1
ATOM 2204 C CA . ALA A 1 273 ? 16.116 -3.977 -26.956 1.00 90.25 273 ALA A CA 1
ATOM 2205 C C . ALA A 1 273 ? 17.617 -3.670 -26.824 1.00 90.25 273 ALA A C 1
ATOM 2207 O O . ALA A 1 273 ? 18.078 -3.257 -25.759 1.00 90.25 273 ALA A O 1
ATOM 2208 N N . MET A 1 274 ? 18.377 -3.769 -27.919 1.00 88.75 274 MET A N 1
ATOM 2209 C CA . MET A 1 274 ? 19.812 -3.471 -27.926 1.00 88.75 274 MET A CA 1
ATOM 2210 C C . MET A 1 274 ? 20.115 -2.005 -27.596 1.00 88.75 274 MET A C 1
ATOM 2212 O O . MET A 1 274 ? 21.087 -1.727 -26.888 1.00 88.75 274 MET A O 1
ATOM 2216 N N . ARG A 1 275 ? 19.275 -1.059 -28.039 1.00 91.06 275 ARG A N 1
ATOM 2217 C CA . ARG A 1 275 ? 19.390 0.359 -27.655 1.00 91.06 275 ARG A CA 1
ATOM 2218 C C . ARG A 1 275 ? 19.237 0.537 -26.141 1.00 91.06 275 ARG A C 1
ATOM 2220 O O . ARG A 1 275 ? 20.039 1.238 -25.522 1.00 91.06 275 ARG A O 1
ATOM 2227 N N . HIS A 1 276 ? 18.251 -0.125 -25.539 1.00 90.38 276 HIS A N 1
ATOM 2228 C CA . HIS A 1 276 ? 18.040 -0.092 -24.091 1.00 90.38 276 HIS A CA 1
ATOM 2229 C C . HIS A 1 276 ? 19.187 -0.754 -23.317 1.00 90.38 276 HIS A C 1
ATOM 2231 O O . HIS A 1 276 ? 19.670 -0.165 -22.350 1.00 90.38 276 HIS A O 1
ATOM 2237 N N . LEU A 1 277 ? 19.703 -1.901 -23.772 1.00 89.44 277 LEU A N 1
ATOM 2238 C CA . LEU A 1 277 ? 20.847 -2.578 -23.142 1.00 89.44 277 LEU A CA 1
ATOM 2239 C C . LEU A 1 277 ? 22.112 -1.710 -23.138 1.00 89.44 277 LEU A C 1
ATOM 2241 O O . LEU A 1 277 ? 22.779 -1.609 -22.110 1.00 89.44 277 LEU A O 1
ATOM 2245 N N . ARG A 1 278 ? 22.419 -1.022 -24.246 1.00 88.75 278 ARG A N 1
ATOM 2246 C CA . ARG A 1 278 ? 23.524 -0.043 -24.290 1.00 88.75 278 ARG A CA 1
ATOM 2247 C C . ARG A 1 278 ? 23.290 1.122 -23.331 1.00 88.75 278 ARG A C 1
ATOM 2249 O O . ARG A 1 278 ? 24.228 1.627 -22.722 1.00 88.75 278 ARG A O 1
ATOM 2256 N N . SER A 1 279 ? 22.041 1.558 -23.166 1.00 87.81 279 SER A N 1
ATOM 2257 C CA . SER A 1 279 ? 21.731 2.607 -22.197 1.00 87.81 279 SER A CA 1
ATOM 2258 C C . SER A 1 279 ? 21.945 2.143 -20.758 1.00 87.81 279 SER A C 1
ATOM 2260 O O . SER A 1 279 ? 22.542 2.887 -19.988 1.00 87.81 279 SER A O 1
ATOM 2262 N N . ALA A 1 280 ? 21.515 0.927 -20.404 1.00 86.56 280 ALA A N 1
ATOM 2263 C CA . ALA A 1 280 ? 21.737 0.352 -19.076 1.00 86.56 280 ALA A CA 1
ATOM 2264 C C . ALA A 1 280 ? 23.232 0.220 -18.748 1.00 86.56 280 ALA A C 1
ATOM 2266 O O . ALA A 1 280 ? 23.643 0.531 -17.637 1.00 86.56 280 ALA A O 1
ATOM 2267 N N . GLU A 1 281 ? 24.056 -0.168 -19.722 1.00 86.31 281 GLU A N 1
ATOM 2268 C CA . GLU A 1 281 ? 25.507 -0.299 -19.554 1.00 86.31 281 GLU A CA 1
ATOM 2269 C C . GLU A 1 281 ? 26.170 1.009 -19.112 1.00 86.31 281 GLU A C 1
ATOM 2271 O O . GLU A 1 281 ? 27.007 0.992 -18.211 1.00 86.31 281 GLU A O 1
ATOM 2276 N N . ARG A 1 282 ? 25.734 2.152 -19.660 1.00 86.00 282 ARG A N 1
ATOM 2277 C CA . ARG A 1 282 ? 26.238 3.475 -19.255 1.00 86.00 282 ARG A CA 1
ATOM 2278 C C . ARG A 1 282 ? 25.991 3.774 -17.775 1.00 86.00 282 ARG A C 1
ATOM 2280 O O . ARG A 1 282 ? 26.856 4.360 -17.137 1.00 86.00 282 ARG A O 1
ATOM 2287 N N . TYR A 1 283 ? 24.863 3.330 -17.215 1.00 82.31 283 TYR A N 1
ATOM 2288 C CA . TYR A 1 283 ? 24.563 3.488 -15.784 1.00 82.31 283 TYR A CA 1
ATOM 2289 C C . TYR A 1 283 ? 25.416 2.590 -14.881 1.00 82.31 283 TYR A C 1
ATOM 2291 O O . TYR A 1 283 ? 25.522 2.855 -13.685 1.00 82.31 283 TYR A O 1
ATOM 2299 N N . LEU A 1 284 ? 26.010 1.531 -15.435 1.00 82.69 284 LEU A N 1
ATOM 2300 C CA . LEU A 1 284 ? 26.827 0.574 -14.694 1.00 82.69 284 LEU A CA 1
ATOM 2301 C C . LEU A 1 284 ? 28.332 0.853 -14.827 1.00 82.69 284 LEU A C 1
ATOM 2303 O O . LEU A 1 284 ? 29.111 0.154 -14.183 1.00 82.69 284 LEU A O 1
ATOM 2307 N N . MET A 1 285 ? 28.773 1.800 -15.663 1.00 81.12 285 MET A N 1
ATOM 2308 C CA . MET A 1 285 ? 30.201 2.084 -15.864 1.00 81.12 285 MET A CA 1
ATOM 2309 C C . MET A 1 285 ? 30.856 2.661 -14.603 1.00 81.12 285 MET A C 1
ATOM 2311 O O . MET A 1 285 ? 30.268 3.483 -13.910 1.00 81.12 285 MET A O 1
ATOM 2315 N N . GLY A 1 286 ? 32.089 2.234 -14.311 1.00 75.94 286 GLY A N 1
ATOM 2316 C CA . GLY A 1 286 ? 32.879 2.715 -13.166 1.00 75.94 286 GLY A CA 1
ATOM 2317 C C . GLY A 1 286 ? 32.492 2.124 -11.803 1.00 75.94 286 GLY A C 1
ATOM 2318 O O . GLY A 1 286 ? 33.296 2.157 -10.877 1.00 75.94 286 GLY A O 1
ATOM 2319 N N . GLU A 1 287 ? 31.314 1.511 -11.686 1.00 78.94 287 GLU A N 1
ATOM 2320 C CA . GLU A 1 287 ? 30.807 0.943 -10.434 1.00 78.94 287 GLU A CA 1
ATOM 2321 C C . GLU A 1 287 ? 31.375 -0.471 -10.196 1.00 78.94 287 GLU A C 1
ATOM 2323 O O . GLU A 1 287 ? 31.333 -1.334 -11.086 1.00 78.94 287 GLU A O 1
ATOM 2328 N N . LYS A 1 288 ? 31.923 -0.718 -8.996 1.00 75.62 288 LYS A N 1
ATOM 2329 C CA . LYS A 1 288 ? 32.609 -1.983 -8.638 1.00 75.62 288 LYS A CA 1
ATOM 2330 C C . LYS A 1 288 ? 31.882 -2.842 -7.600 1.00 75.62 288 LYS A C 1
ATOM 2332 O O . LYS A 1 288 ? 32.274 -3.988 -7.402 1.00 75.62 288 LYS A O 1
ATOM 2337 N N . ASN A 1 289 ? 30.834 -2.320 -6.962 1.00 83.19 289 ASN A N 1
ATOM 2338 C CA . ASN A 1 289 ? 30.081 -3.033 -5.927 1.00 83.19 289 ASN A CA 1
ATOM 2339 C C . ASN A 1 289 ? 29.417 -4.315 -6.488 1.00 83.19 289 ASN A C 1
ATOM 2341 O O . ASN A 1 289 ? 28.935 -4.336 -7.623 1.00 83.19 289 ASN A O 1
ATOM 2345 N N . ASN A 1 290 ? 29.385 -5.378 -5.676 1.00 80.75 290 ASN A N 1
ATOM 2346 C CA . ASN A 1 290 ? 28.785 -6.684 -5.967 1.00 80.75 290 ASN A CA 1
ATOM 2347 C C . ASN A 1 290 ? 27.373 -6.603 -6.571 1.00 80.75 290 ASN A C 1
ATOM 2349 O O . ASN A 1 290 ? 27.049 -7.375 -7.475 1.00 80.75 290 ASN A O 1
ATOM 2353 N N . GLU A 1 291 ? 26.522 -5.674 -6.123 1.00 79.62 291 GLU A N 1
ATOM 2354 C CA . GLU A 1 291 ? 25.183 -5.520 -6.711 1.00 79.62 291 GLU A CA 1
ATOM 2355 C C . GLU A 1 291 ? 25.227 -5.054 -8.172 1.00 79.62 291 GLU A C 1
ATOM 2357 O O . GLU A 1 291 ? 24.491 -5.578 -9.009 1.00 79.62 291 GLU A O 1
ATOM 2362 N N . PHE A 1 292 ? 26.122 -4.123 -8.509 1.00 81.88 292 PHE A N 1
ATOM 2363 C CA . PHE A 1 292 ? 26.318 -3.668 -9.887 1.00 81.88 292 PHE A CA 1
ATOM 2364 C C . PHE A 1 292 ? 26.914 -4.771 -10.765 1.00 81.88 292 PHE A C 1
ATOM 2366 O O . PHE A 1 292 ? 26.538 -4.888 -11.933 1.00 81.88 292 PHE A O 1
ATOM 2373 N N . GLN A 1 293 ? 27.795 -5.613 -10.214 1.00 81.12 293 GLN A N 1
ATOM 2374 C CA . GLN A 1 293 ? 28.362 -6.752 -10.941 1.00 81.12 293 GLN A CA 1
ATOM 2375 C C . GLN A 1 293 ? 27.281 -7.762 -11.345 1.00 81.12 293 GLN A C 1
ATOM 2377 O O . GLN A 1 293 ? 27.230 -8.154 -12.509 1.00 81.12 293 GLN A O 1
ATOM 2382 N N . LYS A 1 294 ? 26.357 -8.108 -10.436 1.00 83.25 294 LYS A N 1
ATOM 2383 C CA . LYS A 1 294 ? 25.216 -8.992 -10.748 1.00 83.25 294 LYS A CA 1
ATOM 2384 C C . LYS A 1 294 ? 24.379 -8.452 -11.909 1.00 83.25 294 LYS A C 1
ATOM 2386 O O . LYS A 1 294 ? 24.099 -9.171 -12.865 1.00 83.25 294 LYS A O 1
ATOM 2391 N N . VAL A 1 295 ? 24.040 -7.162 -11.861 1.00 81.50 295 VAL A N 1
ATOM 2392 C CA . VAL A 1 295 ? 23.265 -6.497 -12.921 1.00 81.50 295 VAL A CA 1
ATOM 2393 C C . VAL A 1 295 ? 24.041 -6.471 -14.247 1.00 81.50 295 VAL A C 1
ATOM 2395 O O . VAL A 1 295 ? 23.451 -6.656 -15.311 1.00 81.50 295 VAL A O 1
ATOM 2398 N N . ARG A 1 296 ? 25.370 -6.311 -14.207 1.00 83.44 296 ARG A N 1
ATOM 2399 C CA . ARG A 1 296 ? 26.235 -6.362 -15.397 1.00 83.44 296 ARG A CA 1
ATOM 2400 C C . ARG A 1 296 ? 26.281 -7.762 -16.022 1.00 83.44 296 ARG A C 1
ATOM 2402 O O . ARG A 1 296 ? 26.204 -7.874 -17.244 1.00 83.44 296 ARG A O 1
ATOM 2409 N N . CYS A 1 297 ? 26.339 -8.823 -15.217 1.00 82.75 297 CYS A N 1
ATOM 2410 C CA . CYS A 1 297 ? 26.224 -10.200 -15.707 1.00 82.75 297 CYS A CA 1
ATOM 2411 C C . CYS A 1 297 ? 24.879 -10.430 -16.413 1.00 82.75 297 CYS A C 1
ATOM 2413 O O . CYS A 1 297 ? 24.853 -10.920 -17.541 1.00 82.75 297 CYS A O 1
ATOM 2415 N N . GLU A 1 298 ? 23.768 -10.005 -15.801 1.00 83.94 298 GLU A N 1
ATOM 2416 C CA . GLU A 1 298 ? 22.433 -10.099 -16.409 1.00 83.94 298 GLU A CA 1
ATOM 2417 C C . GLU A 1 298 ? 22.324 -9.335 -17.740 1.00 83.94 298 GLU A C 1
ATOM 2419 O O . GLU A 1 298 ? 21.661 -9.794 -18.678 1.00 83.94 298 GLU A O 1
ATOM 2424 N N . LEU A 1 299 ? 22.980 -8.176 -17.831 1.00 86.06 299 LEU A N 1
ATOM 2425 C CA . LEU A 1 299 ? 23.062 -7.368 -19.045 1.00 86.06 299 LEU A CA 1
ATOM 2426 C C . LEU A 1 299 ? 23.816 -8.097 -20.160 1.00 86.06 299 LEU A C 1
ATOM 2428 O O . LEU A 1 299 ? 23.323 -8.150 -21.288 1.00 86.06 299 LEU A O 1
ATOM 2432 N N . ASN A 1 300 ? 24.970 -8.689 -19.849 1.00 84.44 300 ASN A N 1
ATOM 2433 C CA . ASN A 1 300 ? 25.783 -9.424 -20.820 1.00 84.44 300 ASN A CA 1
ATOM 2434 C C . ASN A 1 300 ? 25.056 -10.661 -21.360 1.00 84.44 300 ASN A C 1
ATOM 2436 O O . ASN A 1 300 ? 25.054 -10.885 -22.568 1.00 84.44 300 ASN A O 1
ATOM 2440 N N . ILE A 1 301 ? 24.367 -11.404 -20.490 1.00 83.94 301 ILE A N 1
ATOM 2441 C CA . ILE A 1 301 ? 23.523 -12.538 -20.892 1.00 83.94 301 ILE A CA 1
ATOM 2442 C C . ILE A 1 301 ? 22.415 -12.066 -21.847 1.00 83.94 301 ILE A C 1
ATOM 2444 O O . ILE A 1 301 ? 22.220 -12.643 -22.913 1.00 83.94 301 ILE A O 1
ATOM 2448 N N . SER A 1 302 ? 21.728 -10.968 -21.514 1.00 81.62 302 SER A N 1
ATOM 2449 C CA . SER A 1 302 ? 20.640 -10.432 -22.349 1.00 81.62 302 SER A CA 1
ATOM 2450 C C . SER A 1 302 ? 21.141 -9.938 -23.717 1.00 81.62 302 SER A C 1
ATOM 2452 O O . SER A 1 302 ? 20.461 -10.122 -24.726 1.00 81.62 302 SER A O 1
ATOM 2454 N N . LYS A 1 303 ? 22.348 -9.353 -23.779 1.00 82.12 303 LYS A N 1
ATOM 2455 C CA . LYS A 1 303 ? 23.009 -8.992 -25.045 1.00 82.12 303 LYS A CA 1
ATOM 2456 C C . LYS A 1 303 ? 23.337 -10.224 -25.887 1.00 82.12 303 LYS A C 1
ATOM 2458 O O . LYS A 1 303 ? 23.125 -10.181 -27.094 1.00 82.12 303 LYS A O 1
ATOM 2463 N N . ALA A 1 304 ? 23.837 -11.297 -25.272 1.00 79.75 304 ALA A N 1
ATOM 2464 C CA . ALA A 1 304 ? 24.159 -12.534 -25.979 1.00 79.75 304 ALA A CA 1
ATOM 2465 C C . ALA A 1 304 ? 22.914 -13.132 -26.654 1.00 79.75 304 ALA A C 1
ATOM 2467 O O . ALA A 1 304 ? 22.962 -13.430 -27.844 1.00 79.75 304 ALA A O 1
ATOM 2468 N N . PHE A 1 305 ? 21.779 -13.192 -25.947 1.00 72.94 305 PHE A N 1
ATOM 2469 C CA . PHE A 1 305 ? 20.504 -13.631 -26.529 1.00 72.94 305 PHE A CA 1
ATOM 2470 C C . PHE A 1 305 ? 20.030 -12.733 -27.679 1.00 72.94 305 PHE A C 1
ATOM 2472 O O . PHE A 1 305 ? 19.638 -13.238 -28.727 1.00 72.94 305 PHE A O 1
ATOM 2479 N N . GLY A 1 306 ? 20.111 -11.407 -27.526 1.00 65.12 306 GLY A N 1
ATOM 2480 C CA . GLY A 1 306 ? 19.717 -10.473 -28.588 1.00 65.12 306 GLY A CA 1
ATOM 2481 C C . GLY A 1 306 ? 20.607 -10.538 -29.838 1.00 65.12 306 GLY A C 1
ATOM 2482 O O . GLY A 1 306 ? 20.121 -10.328 -30.944 1.00 65.12 306 GLY A O 1
ATOM 2483 N N . LEU A 1 307 ? 21.900 -10.837 -29.680 1.00 60.91 307 LEU A N 1
ATOM 2484 C CA . LEU A 1 307 ? 22.859 -10.949 -30.786 1.00 60.91 307 LEU A CA 1
ATOM 2485 C C . LEU A 1 307 ? 22.772 -12.288 -31.525 1.00 60.91 307 LEU A C 1
ATOM 2487 O O . LEU A 1 307 ? 23.040 -12.324 -32.722 1.00 60.91 307 LEU A O 1
ATOM 2491 N N . HIS A 1 308 ? 22.398 -13.369 -30.838 1.00 58.62 308 HIS A N 1
ATOM 2492 C CA . HIS A 1 308 ? 22.308 -14.703 -31.438 1.00 58.62 308 HIS A CA 1
ATOM 2493 C C . HIS A 1 308 ? 21.098 -14.871 -32.375 1.00 58.62 308 HIS A C 1
ATOM 2495 O O . HIS A 1 308 ? 21.098 -15.787 -33.187 1.00 58.62 308 HIS A O 1
ATOM 2501 N N . ILE A 1 309 ? 20.089 -13.997 -32.263 1.00 55.06 309 ILE A N 1
ATOM 2502 C CA . ILE A 1 309 ? 18.867 -14.004 -33.092 1.00 55.06 309 ILE A CA 1
ATOM 2503 C C . ILE A 1 309 ? 18.971 -13.025 -34.282 1.00 55.06 309 ILE A C 1
ATOM 2505 O O . ILE A 1 309 ? 18.209 -13.105 -35.237 1.00 55.06 309 ILE A O 1
ATOM 2509 N N . LEU A 1 310 ? 19.921 -12.084 -34.233 1.00 50.88 310 LEU A N 1
ATOM 2510 C CA . LEU A 1 310 ? 20.179 -11.115 -35.307 1.00 50.88 310 LEU A CA 1
ATOM 2511 C C . LEU A 1 310 ? 21.211 -11.602 -36.343 1.00 50.88 310 LEU A C 1
ATOM 2513 O O . LEU A 1 310 ? 21.480 -10.873 -37.299 1.00 50.88 310 LEU A O 1
ATOM 2517 N N . ARG A 1 311 ? 21.816 -12.774 -36.127 1.00 44.12 311 ARG A N 1
ATOM 2518 C CA . ARG A 1 311 ? 22.663 -13.486 -37.093 1.00 44.12 311 ARG A CA 1
ATOM 2519 C C . ARG A 1 311 ? 21.844 -14.560 -37.784 1.00 44.12 311 ARG A C 1
ATOM 2521 O O . ARG A 1 311 ? 22.061 -14.724 -39.000 1.00 44.12 311 ARG A O 1
#

Secondary structure (DSSP, 8-state):
------HHHHHGGG-------TTTTTS-TT-HHHHHHHHHHHTT-HHHHHHHHHHHHHHHHHHHTTS-S--GGGGHHHHHHHHHHHHHHHHHHTT-SHHHHHHHHHHHHHHHHHHHTS-GGGHHHHHHHHHHHHHHHHHS-TT-GGGHHHHHHHHHHHHHHHHT-TT--HHHHHHHHHHHHHHHTT---B-GGG-SS-S--BHHHHHHHHHHHHHHHHHHHTTTT-HHHHHHHHHHHHHHHHHH-STT-HHHHHHHHHHHHHHHHHTT-HHHHHHHHHHHHHHHTT--SHHHHHHHHHHHHHHHHHHHS--

Foldseek 3Di:
DPDDPDPCNVVLVPDDDDDDDPVRLVPDPPCPLVVLLNVCVVVVVVLLSSLSSVLVVVQVVCVVVVVADDDCVVVVVLVVLLSVLQSQLSVLVVVVDLVSPLSSLVSLLVSLVSLVVDPPSSLVVNLSSLSSVVVVLVVDDPPSLSCLLSLLLSLLLNLVSLCPDPPRDLVSNLVSLVSSLVSQQPHQDFNPPSDPPPDRDRSNLVSLQVNLVSLQVVLLVCQQPPLVVSLVSLVSSLVSCVRNDVPVPLLSNLSSLLSNLSSCVSVVVLVVSVVSLVVNVVSLPPDDDPSSVVSVVSSVVSVVSSVVVVD

pLDDT: mean 81.08, std 15.72, range [27.3, 94.31]

Sequence (311 aa):
MAAGRSYLKRIMAGVEIDHMTLTQAKRGHHELYQALLSELCFEGCMTCAKYFEYLVCEENALFNDKFIKKRMWAKKTELLKLYETCKSAELVSKLKTCLSRKSTYELIYQALSIAKSLPDSFHWFTKSFLEIIIEIADSFGVNDIMCCELRAKIYTHFAVFHMSGRAHSFKREITYFEKALSLSRTKDWRTDNITLVFDEQNLHEFVGVTFASVLFKSAKAFIHTNPKLGIEQADRSIKCIAEVGQMKLKILVAKAILVKARLLIEISNYKEAMRHLRSAERYLMGEKNNEFQKVRCELNISKAFGLHILR